Protein AF-A0A533ZS63-F1 (afdb_monomer_lite)

pLDDT: mean 80.69, std 12.98, range [41.69, 97.38]

Foldseek 3Di:
DQDDPVLLVVQLVLLVVLCVLCVPLLVVLLVCCPQVNQLVLLVLLLVLLVPDPRDPNLSVLSNVQSVQCNDVGQVRGDQVSLCVRHVDGSSSSSSSSCSSSVRPLLPPPQPDDWPDDPVNLVVCCVVDPHSLCVLLVTPANFEEEQQCFLVPVVVVCCVPPQVSQVVVVAAHHYEYEHLADQPDPPCVPTHNNPVSVVCLSPVDDPSYHYYYYYNDDSPPVVSVCSRHVDGSYYDYDDD

Structure (mmCIF, N/CA/C/O backbone):
data_AF-A0A533ZS63-F1
#
_entry.id   AF-A0A533ZS63-F1
#
loop_
_atom_site.group_PDB
_atom_site.id
_atom_site.type_symbol
_atom_site.label_atom_id
_atom_site.label_alt_id
_atom_site.label_comp_id
_atom_site.label_asym_id
_atom_site.label_entity_id
_atom_site.label_seq_id
_atom_site.pdbx_PDB_ins_code
_atom_site.Cartn_x
_atom_site.Cartn_y
_atom_site.Cartn_z
_atom_site.occupancy
_atom_site.B_iso_or_equiv
_atom_site.auth_seq_id
_atom_site.auth_comp_id
_atom_site.auth_asym_id
_atom_site.auth_atom_id
_atom_site.pdbx_PDB_model_num
ATOM 1 N N . MET A 1 1 ? 22.030 1.290 -25.169 1.00 52.75 1 MET A N 1
ATOM 2 C CA . MET A 1 1 ? 22.641 2.638 -25.144 1.00 52.75 1 MET A CA 1
ATOM 3 C C . MET A 1 1 ? 22.504 3.185 -23.731 1.00 52.75 1 MET A C 1
ATOM 5 O O . MET A 1 1 ? 21.596 2.727 -23.048 1.00 52.75 1 MET A O 1
ATOM 9 N N . PRO A 1 2 ? 23.394 4.070 -23.249 1.00 65.12 2 PRO A N 1
ATOM 10 C CA . PRO A 1 2 ? 23.183 4.706 -21.951 1.00 65.12 2 PRO A CA 1
ATOM 11 C C . PRO A 1 2 ? 21.873 5.518 -21.987 1.00 65.12 2 PRO A C 1
ATOM 13 O O . PRO A 1 2 ? 21.621 6.165 -23.007 1.00 65.12 2 PRO A O 1
ATOM 16 N N . PRO A 1 3 ? 21.038 5.476 -20.932 1.00 76.56 3 PRO A N 1
ATOM 17 C CA . PRO A 1 3 ? 19.772 6.204 -20.913 1.00 76.56 3 PRO A CA 1
ATOM 18 C C . P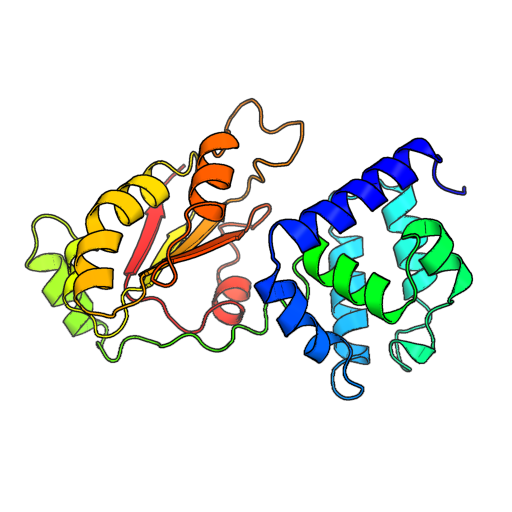RO A 1 3 ? 19.994 7.718 -21.034 1.00 76.56 3 PRO A C 1
ATOM 20 O O . PRO A 1 3 ? 20.987 8.246 -20.524 1.00 76.56 3 PRO A O 1
ATOM 23 N N . ASP A 1 4 ? 19.052 8.427 -21.660 1.00 86.69 4 ASP A N 1
ATOM 24 C CA . ASP A 1 4 ? 19.066 9.894 -21.728 1.00 86.69 4 ASP A CA 1
ATOM 25 C C . ASP A 1 4 ? 19.132 10.499 -20.307 1.00 86.69 4 ASP A C 1
ATOM 27 O O . ASP A 1 4 ? 18.437 10.068 -19.381 1.00 86.69 4 ASP A O 1
ATOM 31 N N . GLN A 1 5 ? 19.954 11.537 -20.124 1.00 86.38 5 GLN A N 1
ATOM 32 C CA . GLN A 1 5 ? 20.081 12.263 -18.859 1.00 86.38 5 GLN A CA 1
ATOM 33 C C . GLN A 1 5 ? 18.740 12.798 -18.337 1.00 86.38 5 GLN A C 1
ATOM 35 O O . GLN A 1 5 ? 18.544 12.850 -17.120 1.00 86.38 5 GLN A O 1
ATOM 40 N N . ARG A 1 6 ? 17.804 13.164 -19.224 1.00 86.50 6 ARG A N 1
ATOM 41 C CA . ARG A 1 6 ? 16.448 13.585 -18.831 1.00 86.50 6 ARG A CA 1
ATOM 42 C C . ARG A 1 6 ? 15.665 12.437 -18.199 1.00 86.50 6 ARG A C 1
ATOM 44 O O . ARG A 1 6 ? 15.095 12.605 -17.123 1.00 86.50 6 ARG A O 1
ATOM 51 N N . VAL A 1 7 ? 15.727 11.256 -18.811 1.00 87.44 7 VAL A N 1
ATOM 52 C CA . VAL A 1 7 ? 15.085 10.032 -18.311 1.00 87.44 7 VAL A CA 1
ATOM 53 C C . VAL A 1 7 ? 15.686 9.621 -16.962 1.00 87.44 7 VAL A C 1
ATOM 55 O O . VAL A 1 7 ? 14.954 9.291 -16.027 1.00 87.44 7 VAL A O 1
ATOM 58 N N . ILE A 1 8 ? 17.010 9.728 -16.803 1.00 91.81 8 ILE A N 1
ATOM 59 C CA . ILE A 1 8 ? 17.692 9.474 -15.522 1.00 91.81 8 ILE A CA 1
ATOM 60 C C . ILE A 1 8 ? 17.248 10.476 -14.447 1.00 91.81 8 ILE A C 1
ATOM 62 O O . ILE A 1 8 ? 17.012 10.092 -13.298 1.00 91.81 8 ILE A O 1
ATOM 66 N N . ALA A 1 9 ? 17.123 11.761 -14.785 1.00 90.19 9 ALA A N 1
ATOM 67 C CA . ALA A 1 9 ? 16.684 12.782 -13.838 1.00 90.19 9 ALA A CA 1
ATOM 68 C C . ALA A 1 9 ? 15.249 12.529 -13.344 1.00 90.19 9 ALA A C 1
ATOM 70 O O . ALA A 1 9 ? 14.999 12.593 -12.134 1.00 90.19 9 ALA A O 1
ATOM 71 N N . ASP A 1 10 ? 14.337 12.175 -14.252 1.00 87.69 10 ASP A N 1
ATOM 72 C CA . ASP A 1 10 ? 12.954 11.817 -13.927 1.00 87.69 10 ASP A CA 1
ATOM 73 C C . ASP A 1 10 ? 12.877 10.545 -13.077 1.00 87.69 10 ASP A C 1
ATOM 75 O O . ASP A 1 10 ? 12.162 10.500 -12.073 1.00 87.69 10 ASP A O 1
ATOM 79 N N . PHE A 1 11 ? 13.668 9.527 -13.412 1.00 91.56 11 PHE A N 1
ATOM 80 C CA . PHE A 1 11 ? 13.768 8.308 -12.619 1.00 91.56 11 PHE A CA 1
ATOM 81 C C . PHE A 1 11 ? 14.246 8.587 -11.187 1.00 91.56 11 PHE A C 1
ATOM 83 O O . PHE A 1 11 ? 13.635 8.137 -10.215 1.00 91.56 11 PHE A O 1
ATOM 90 N N . ARG A 1 12 ? 15.292 9.404 -11.028 1.00 94.50 12 ARG A N 1
ATOM 91 C CA . ARG A 1 12 ? 15.796 9.814 -9.708 1.00 94.50 12 ARG A CA 1
ATOM 92 C C . ARG A 1 12 ? 14.780 10.641 -8.925 1.00 94.50 12 ARG A C 1
ATOM 94 O O . ARG A 1 12 ? 14.728 10.522 -7.702 1.00 94.50 12 ARG A O 1
ATOM 101 N N . ARG A 1 13 ? 13.969 11.465 -9.600 1.00 88.19 13 ARG A N 1
ATOM 102 C CA . ARG A 1 13 ? 12.845 12.169 -8.966 1.00 88.19 13 ARG A CA 1
ATOM 103 C C . ARG A 1 13 ? 11.831 11.169 -8.407 1.00 88.19 13 ARG A C 1
ATOM 105 O O . ARG A 1 13 ? 11.535 11.247 -7.219 1.00 88.19 13 ARG A O 1
ATOM 112 N N . ARG A 1 14 ? 11.414 10.176 -9.201 1.00 84.81 14 ARG A N 1
ATOM 113 C CA . ARG A 1 14 ? 10.485 9.115 -8.763 1.00 84.81 14 ARG A CA 1
ATOM 114 C C . ARG A 1 14 ? 11.012 8.323 -7.563 1.00 84.81 14 ARG A C 1
ATOM 116 O O . ARG A 1 14 ? 10.243 8.012 -6.659 1.00 84.81 14 ARG A O 1
ATOM 123 N N . LEU A 1 15 ? 12.315 8.020 -7.517 1.00 89.50 15 LEU A N 1
ATOM 124 C CA . LEU A 1 15 ? 12.932 7.353 -6.358 1.00 89.50 15 LEU A CA 1
ATOM 125 C C . LEU A 1 15 ? 12.803 8.194 -5.079 1.00 89.50 15 LEU A C 1
ATOM 127 O O . LEU A 1 15 ? 12.422 7.665 -4.036 1.00 89.50 15 LEU A O 1
ATOM 131 N N . ARG A 1 16 ? 13.078 9.504 -5.159 1.00 88.69 16 ARG A N 1
ATOM 132 C CA . ARG A 1 16 ? 12.938 10.419 -4.012 1.00 88.69 16 ARG A CA 1
ATOM 133 C C . ARG A 1 16 ? 11.490 10.521 -3.545 1.00 88.69 16 ARG A C 1
ATOM 135 O O . ARG A 1 16 ? 11.226 10.330 -2.361 1.00 88.69 16 ARG A O 1
ATOM 142 N N . GLU A 1 17 ? 10.561 10.729 -4.474 1.00 78.88 17 GLU A N 1
ATOM 143 C CA . GLU A 1 17 ? 9.125 10.802 -4.182 1.00 78.88 17 GLU A CA 1
ATOM 144 C C . GLU A 1 17 ? 8.614 9.508 -3.532 1.00 78.88 17 GLU A C 1
ATOM 146 O O . GLU A 1 17 ? 7.818 9.558 -2.597 1.00 78.88 17 GLU A O 1
ATOM 151 N N . ALA A 1 18 ? 9.091 8.336 -3.967 1.00 77.00 18 ALA A N 1
ATOM 152 C CA . ALA A 1 18 ? 8.708 7.058 -3.366 1.00 77.00 18 ALA A CA 1
ATOM 153 C C . ALA A 1 18 ? 9.113 6.962 -1.885 1.00 77.00 18 ALA A C 1
ATOM 155 O O . ALA A 1 18 ? 8.345 6.440 -1.076 1.00 77.00 18 ALA A O 1
ATOM 156 N N . VAL A 1 19 ? 10.286 7.487 -1.516 1.00 82.12 19 VAL A N 1
ATOM 157 C CA . VAL A 1 19 ? 10.752 7.531 -0.120 1.00 82.12 19 VAL A CA 1
ATOM 158 C C . VAL A 1 19 ? 9.988 8.573 0.692 1.00 82.12 19 VAL A C 1
ATOM 160 O O . VAL A 1 19 ? 9.566 8.287 1.812 1.00 82.12 19 VAL A O 1
ATOM 163 N N . GLU A 1 20 ? 9.799 9.772 0.143 1.00 76.25 20 GLU A N 1
ATOM 164 C CA . GLU A 1 20 ? 9.095 10.867 0.817 1.00 76.25 20 GLU A CA 1
ATOM 165 C C . GLU A 1 20 ? 7.643 10.504 1.128 1.00 76.25 20 GLU A C 1
ATOM 167 O O . GLU A 1 20 ? 7.181 10.745 2.243 1.00 76.25 20 GLU A O 1
ATOM 172 N N . ASN A 1 21 ? 6.966 9.844 0.187 1.00 68.69 21 ASN A N 1
ATOM 173 C CA . ASN A 1 21 ? 5.581 9.405 0.339 1.00 68.69 21 ASN A CA 1
ATOM 174 C C . ASN A 1 21 ? 5.420 8.170 1.242 1.00 68.69 21 ASN A C 1
ATOM 176 O O . ASN A 1 21 ? 4.297 7.852 1.618 1.00 68.69 21 ASN A O 1
ATOM 180 N N . ASN A 1 22 ? 6.505 7.461 1.586 1.00 66.81 22 ASN A N 1
ATOM 181 C CA . ASN A 1 22 ? 6.451 6.204 2.342 1.00 66.81 22 ASN A CA 1
ATOM 182 C C . ASN A 1 22 ? 7.556 6.124 3.412 1.00 66.81 22 ASN A C 1
ATOM 184 O O . ASN A 1 22 ? 8.336 5.167 3.452 1.00 66.81 22 ASN A O 1
ATOM 188 N N . ARG A 1 23 ? 7.644 7.125 4.300 1.00 71.38 23 ARG A N 1
ATOM 189 C CA . ARG A 1 23 ? 8.708 7.201 5.326 1.00 71.38 23 ARG A CA 1
ATOM 190 C C . ARG A 1 23 ? 8.757 5.990 6.266 1.00 71.38 23 ARG A C 1
ATOM 192 O O . ARG A 1 23 ? 9.848 5.551 6.631 1.00 71.38 23 ARG A O 1
ATOM 199 N N . GLU A 1 24 ? 7.610 5.419 6.622 1.00 65.50 24 GLU A N 1
ATOM 200 C CA . GLU A 1 24 ? 7.544 4.204 7.447 1.00 65.50 24 GLU A CA 1
ATOM 201 C C . GLU A 1 24 ? 8.067 2.976 6.691 1.00 65.50 24 GLU A C 1
ATOM 203 O O . GLU A 1 24 ? 8.940 2.258 7.186 1.00 65.50 24 GLU A O 1
ATOM 208 N N . ALA A 1 25 ? 7.632 2.785 5.441 1.00 65.38 25 ALA A N 1
ATOM 209 C CA . ALA A 1 25 ? 8.127 1.704 4.589 1.00 65.38 25 ALA A CA 1
ATOM 210 C C . ALA A 1 25 ? 9.634 1.851 4.318 1.00 65.38 25 ALA A C 1
ATOM 212 O O . ALA A 1 25 ? 10.373 0.865 4.259 1.00 65.38 25 ALA A O 1
ATOM 213 N N . TRP A 1 26 ? 10.130 3.089 4.230 1.00 81.50 26 TRP A N 1
ATOM 214 C CA . TRP A 1 26 ? 11.556 3.371 4.139 1.00 81.50 26 TRP A CA 1
ATOM 215 C C . TRP A 1 26 ? 12.303 2.898 5.385 1.00 81.50 26 TRP A C 1
ATOM 217 O O . TRP A 1 26 ? 13.349 2.258 5.248 1.00 81.50 26 TRP A O 1
ATOM 227 N N . ALA A 1 27 ? 11.790 3.152 6.590 1.00 75.44 27 ALA A N 1
ATOM 228 C CA . ALA A 1 27 ? 12.395 2.638 7.815 1.00 75.44 27 ALA A CA 1
ATOM 229 C C . ALA A 1 27 ? 12.415 1.099 7.826 1.00 75.44 27 ALA A C 1
ATOM 231 O O . ALA A 1 27 ? 13.479 0.515 8.056 1.00 75.44 27 ALA A O 1
ATOM 232 N N . ALA A 1 28 ? 11.294 0.464 7.473 1.00 71.06 28 ALA A N 1
ATOM 233 C CA . ALA A 1 28 ? 11.146 -0.990 7.424 1.00 71.06 28 ALA A CA 1
ATOM 234 C C . ALA A 1 28 ? 12.011 -1.658 6.338 1.00 71.06 28 ALA A C 1
ATOM 236 O O . ALA A 1 28 ? 12.468 -2.786 6.516 1.00 71.06 28 ALA A O 1
ATOM 237 N N . SER A 1 29 ? 12.320 -0.961 5.239 1.00 80.94 29 SER A N 1
ATOM 238 C CA . SER A 1 29 ? 13.114 -1.510 4.125 1.00 80.94 29 SER A CA 1
ATOM 239 C C . SER A 1 29 ? 14.540 -1.927 4.495 1.00 80.94 29 SER A C 1
ATOM 241 O O . SER A 1 29 ? 15.185 -2.629 3.721 1.00 80.94 29 SER A O 1
ATOM 243 N N . ARG A 1 30 ? 15.050 -1.547 5.677 1.00 84.06 30 ARG A N 1
ATOM 244 C CA . ARG A 1 30 ? 16.358 -2.020 6.170 1.00 84.06 30 ARG A CA 1
ATOM 245 C C . ARG A 1 30 ? 16.432 -3.546 6.240 1.00 84.06 30 ARG A C 1
ATOM 247 O O . ARG A 1 30 ? 17.487 -4.104 5.963 1.00 84.06 30 ARG A O 1
ATOM 254 N N . ARG A 1 31 ? 15.323 -4.224 6.553 1.00 79.81 31 ARG A N 1
ATOM 255 C CA . ARG A 1 31 ? 15.282 -5.695 6.620 1.00 79.81 31 ARG A CA 1
ATOM 256 C C . ARG A 1 31 ? 15.459 -6.360 5.253 1.00 79.81 31 ARG A C 1
ATOM 258 O O . ARG A 1 31 ? 16.002 -7.450 5.182 1.00 79.81 31 ARG A O 1
ATOM 265 N N . LEU A 1 32 ? 15.072 -5.676 4.173 1.00 78.81 32 LEU A N 1
ATOM 266 C CA . LEU A 1 32 ? 15.185 -6.174 2.793 1.00 78.81 32 LEU A CA 1
ATOM 267 C C . LEU A 1 32 ? 16.639 -6.231 2.313 1.00 78.81 32 LEU A C 1
ATOM 269 O O . LEU A 1 32 ? 16.962 -6.848 1.306 1.00 78.81 32 LEU A O 1
ATOM 273 N N . VAL A 1 33 ? 17.533 -5.553 3.027 1.00 85.06 33 VAL A N 1
ATOM 274 C CA . VAL A 1 33 ? 18.958 -5.514 2.707 1.00 85.06 33 VAL A CA 1
ATOM 275 C C . VAL A 1 33 ? 19.822 -6.184 3.766 1.00 85.06 33 VAL A C 1
ATOM 277 O O . VAL A 1 33 ? 21.045 -6.102 3.701 1.00 85.06 33 VAL A O 1
ATOM 280 N N . ALA A 1 34 ? 19.197 -6.857 4.735 1.00 81.75 34 ALA A N 1
ATOM 281 C CA . ALA A 1 34 ? 19.908 -7.695 5.685 1.00 81.75 34 ALA A CA 1
ATOM 282 C C . ALA A 1 34 ? 20.523 -8.908 4.960 1.00 81.75 34 ALA A C 1
ATOM 284 O O . ALA A 1 34 ? 19.904 -9.415 4.021 1.00 81.75 34 ALA A O 1
ATOM 285 N N . PRO A 1 35 ? 21.690 -9.422 5.397 1.00 78.56 35 PRO A N 1
ATOM 286 C CA . PRO A 1 35 ? 22.355 -10.553 4.745 1.00 78.56 35 PRO A CA 1
ATOM 287 C C . PRO A 1 35 ? 21.446 -11.771 4.531 1.00 78.56 35 PRO A C 1
ATOM 289 O O . PRO A 1 35 ? 21.505 -12.401 3.482 1.00 78.56 35 PRO A O 1
ATOM 292 N N . SER A 1 36 ? 20.551 -12.048 5.485 1.00 72.25 36 SER A N 1
ATOM 293 C CA . SER A 1 36 ? 19.599 -13.164 5.433 1.00 72.25 36 SER A CA 1
ATOM 294 C C . SER A 1 36 ? 18.502 -13.029 4.372 1.00 72.25 36 SER A C 1
ATOM 296 O O . SER A 1 36 ? 17.914 -14.034 3.996 1.00 72.25 36 SER A O 1
ATOM 298 N N . ALA A 1 37 ? 18.212 -11.815 3.894 1.00 71.38 37 ALA A N 1
ATOM 299 C CA . ALA A 1 37 ? 17.118 -11.531 2.958 1.00 71.38 37 ALA A CA 1
ATOM 300 C C . ALA A 1 37 ? 17.591 -10.894 1.638 1.00 71.38 37 ALA A C 1
ATOM 302 O O . ALA A 1 37 ? 16.786 -10.655 0.736 1.00 71.38 37 ALA A O 1
ATOM 303 N N . ALA A 1 38 ? 18.885 -10.581 1.517 1.00 79.69 38 ALA A N 1
ATOM 304 C CA . ALA A 1 38 ? 19.423 -9.775 0.425 1.00 79.69 38 ALA A CA 1
ATOM 305 C C . ALA A 1 38 ? 19.328 -10.468 -0.942 1.00 79.69 38 ALA A C 1
ATOM 307 O O . ALA A 1 38 ? 18.912 -9.825 -1.903 1.00 79.69 38 ALA A O 1
ATOM 308 N N . ALA A 1 39 ? 19.685 -11.754 -1.033 1.00 77.12 39 ALA A N 1
ATOM 309 C CA . ALA A 1 39 ? 19.635 -12.509 -2.289 1.00 77.12 39 ALA A CA 1
ATOM 310 C C . ALA A 1 39 ? 18.196 -12.634 -2.814 1.00 77.12 39 ALA A C 1
ATOM 312 O O . ALA A 1 39 ? 17.902 -12.269 -3.951 1.00 77.12 39 ALA A O 1
ATOM 313 N N . GLU A 1 40 ? 17.270 -13.033 -1.940 1.00 76.44 40 GLU A N 1
ATOM 314 C CA . GLU A 1 40 ? 15.848 -13.127 -2.269 1.00 76.44 40 GLU A CA 1
ATOM 315 C C . GLU A 1 40 ? 15.255 -11.764 -2.661 1.00 76.44 40 GLU A C 1
ATOM 317 O O . GLU A 1 40 ? 14.502 -11.653 -3.630 1.00 76.44 40 GLU A O 1
ATOM 322 N N . THR A 1 41 ? 15.620 -10.698 -1.944 1.00 81.81 41 THR A N 1
ATOM 323 C CA . THR A 1 41 ? 15.170 -9.340 -2.274 1.00 81.81 41 THR A CA 1
ATOM 324 C C . THR A 1 41 ? 15.644 -8.918 -3.659 1.00 81.81 41 THR A C 1
ATOM 326 O O . THR A 1 41 ? 14.856 -8.353 -4.412 1.00 81.81 41 THR A O 1
ATOM 329 N N . VAL A 1 42 ? 16.901 -9.195 -4.018 1.00 85.81 42 VAL A N 1
ATOM 330 C CA . VAL A 1 42 ? 17.440 -8.870 -5.346 1.00 85.81 42 VAL A CA 1
ATOM 331 C C . VAL A 1 42 ? 16.706 -9.644 -6.439 1.00 85.81 42 VAL A C 1
ATOM 333 O O . VAL A 1 42 ? 16.325 -9.042 -7.439 1.00 85.81 42 VAL A O 1
ATOM 336 N N . GLN A 1 43 ? 16.426 -10.931 -6.232 1.00 80.94 43 GLN A N 1
ATOM 337 C CA . GLN A 1 43 ? 15.670 -11.736 -7.193 1.00 80.94 43 GLN A CA 1
ATOM 338 C C . GLN A 1 43 ? 14.253 -11.184 -7.410 1.00 80.94 43 GLN A C 1
ATOM 340 O O . GLN A 1 43 ? 13.812 -10.983 -8.544 1.00 80.94 43 GLN A O 1
ATOM 345 N N . ARG A 1 44 ? 13.541 -10.871 -6.320 1.00 79.06 44 ARG A N 1
ATOM 346 C CA . ARG A 1 44 ? 12.215 -10.238 -6.394 1.00 79.06 44 ARG A CA 1
ATOM 347 C C . ARG A 1 44 ? 12.288 -8.862 -7.058 1.00 79.06 44 ARG A C 1
ATOM 349 O O . ARG A 1 44 ? 11.378 -8.485 -7.792 1.00 79.06 44 ARG A O 1
ATOM 356 N N . LEU A 1 45 ? 13.374 -8.126 -6.830 1.00 87.19 45 LEU A N 1
ATOM 357 C CA . LEU A 1 45 ? 13.604 -6.828 -7.446 1.00 87.19 45 LEU A CA 1
ATOM 358 C C . LEU A 1 45 ? 13.825 -6.931 -8.953 1.00 87.19 45 LEU A C 1
ATOM 360 O O . LEU A 1 45 ? 13.240 -6.148 -9.691 1.00 87.19 45 LEU A O 1
ATOM 364 N N . GLN A 1 46 ? 14.601 -7.906 -9.424 1.00 86.19 46 GLN A N 1
ATOM 365 C CA . GLN A 1 46 ? 14.779 -8.162 -10.855 1.00 86.19 46 GLN A CA 1
ATOM 366 C C . GLN A 1 46 ? 13.444 -8.487 -11.534 1.00 86.19 46 GLN A C 1
ATOM 368 O O . GLN A 1 46 ? 13.134 -7.907 -12.574 1.00 86.19 46 GLN A O 1
ATOM 373 N N . ALA A 1 47 ? 12.627 -9.351 -10.924 1.00 78.44 47 ALA A N 1
ATOM 374 C CA . ALA A 1 47 ? 11.298 -9.676 -11.440 1.00 78.44 47 ALA A CA 1
ATOM 375 C C . ALA A 1 47 ? 10.394 -8.432 -11.510 1.00 78.44 47 ALA A C 1
ATOM 377 O O . ALA A 1 47 ? 9.753 -8.183 -12.532 1.00 78.44 47 ALA A O 1
ATOM 378 N N . ALA A 1 48 ? 10.399 -7.604 -10.460 1.00 79.56 48 ALA A N 1
ATOM 379 C CA . ALA A 1 48 ? 9.626 -6.367 -10.433 1.00 79.56 48 ALA A CA 1
ATOM 380 C C . ALA A 1 48 ? 10.116 -5.342 -11.466 1.00 79.56 48 ALA A C 1
ATOM 382 O O . ALA A 1 48 ? 9.301 -4.685 -12.104 1.00 79.56 48 ALA A O 1
ATOM 383 N N . VAL A 1 49 ? 11.431 -5.227 -11.683 1.00 87.69 49 VAL A N 1
ATOM 384 C CA . VAL A 1 49 ? 11.996 -4.388 -12.749 1.00 87.69 49 VAL A CA 1
ATOM 385 C C . VAL A 1 49 ? 11.532 -4.893 -14.116 1.00 87.69 49 VAL A C 1
ATOM 387 O O . VAL A 1 49 ? 11.052 -4.091 -14.919 1.00 87.69 49 VAL A O 1
ATOM 390 N N . ALA A 1 50 ? 11.617 -6.201 -14.374 1.00 82.19 50 ALA A N 1
ATOM 391 C CA . ALA A 1 50 ? 11.220 -6.801 -15.647 1.00 82.19 50 ALA A CA 1
ATOM 392 C C . ALA A 1 50 ? 9.737 -6.556 -15.984 1.00 82.19 50 ALA A C 1
ATOM 394 O O . ALA A 1 50 ? 9.423 -6.256 -17.133 1.00 82.19 50 ALA A O 1
ATOM 395 N N . GLY A 1 51 ? 8.851 -6.618 -14.984 1.00 74.00 51 GLY A N 1
ATOM 396 C CA . GLY A 1 51 ? 7.414 -6.357 -15.137 1.00 74.00 51 GLY A CA 1
ATOM 397 C C . GLY A 1 51 ? 6.991 -4.887 -15.015 1.00 74.00 51 GLY A C 1
ATOM 398 O O . GLY A 1 51 ? 5.800 -4.596 -15.071 1.00 74.00 51 GLY A O 1
ATOM 399 N N . SER A 1 52 ? 7.924 -3.953 -14.807 1.00 79.69 52 SER A N 1
ATOM 400 C CA . SER A 1 52 ? 7.582 -2.555 -14.514 1.00 79.69 52 SER A CA 1
ATOM 401 C C . SER A 1 52 ? 7.265 -1.707 -15.752 1.00 79.69 52 SER A C 1
ATOM 403 O O . SER A 1 52 ? 7.838 -1.889 -16.832 1.00 79.69 52 SER A O 1
ATOM 405 N N . SER A 1 53 ? 6.448 -0.670 -15.534 1.00 80.56 53 SER A N 1
ATOM 406 C CA . SER A 1 53 ? 6.207 0.456 -16.451 1.00 80.56 53 SER A CA 1
ATOM 407 C C . SER A 1 53 ? 7.348 1.492 -16.456 1.00 80.56 53 SER A C 1
ATOM 409 O O . SER A 1 53 ? 7.152 2.652 -16.823 1.00 80.56 53 SER A O 1
ATOM 411 N N . LEU A 1 54 ? 8.552 1.117 -16.002 1.00 85.19 54 LEU A N 1
ATOM 412 C CA . LEU A 1 54 ? 9.731 1.969 -16.142 1.00 85.19 54 LEU A CA 1
ATOM 413 C C . LEU A 1 54 ? 10.067 2.177 -17.621 1.00 85.19 54 LEU A C 1
ATOM 415 O O . LEU A 1 54 ? 9.743 1.349 -18.476 1.00 85.19 54 LEU A O 1
ATOM 419 N N . ASP A 1 55 ? 10.760 3.282 -17.888 1.00 89.00 55 ASP A N 1
ATOM 420 C CA . ASP A 1 55 ? 11.322 3.550 -19.203 1.00 89.00 55 ASP A CA 1
ATOM 421 C C . ASP A 1 55 ? 12.168 2.345 -19.678 1.00 89.00 55 ASP A C 1
ATOM 423 O O . ASP A 1 55 ? 12.926 1.793 -18.867 1.00 89.00 55 ASP A O 1
ATOM 427 N N . PRO A 1 56 ? 12.034 1.897 -20.943 1.00 85.94 56 PRO A N 1
ATOM 428 C CA . PRO A 1 56 ? 12.721 0.708 -21.440 1.00 85.94 56 PRO A CA 1
ATOM 429 C C . PRO A 1 56 ? 14.240 0.737 -21.242 1.00 85.94 56 PRO A C 1
ATOM 431 O O . PRO A 1 56 ? 14.807 -0.298 -20.880 1.00 85.94 56 PRO A O 1
ATOM 434 N N . ASP A 1 57 ? 14.878 1.900 -21.400 1.00 88.38 57 ASP A N 1
ATOM 435 C CA . ASP A 1 57 ? 16.330 2.040 -21.260 1.00 88.38 57 ASP A CA 1
ATOM 436 C C . ASP A 1 57 ? 16.747 1.905 -19.792 1.00 88.38 57 ASP A C 1
ATOM 438 O O . ASP A 1 57 ? 17.715 1.213 -19.469 1.00 88.38 57 ASP A O 1
ATOM 442 N N . ILE A 1 58 ? 15.970 2.493 -18.876 1.00 91.81 58 ILE A N 1
ATOM 443 C CA . ILE A 1 58 ? 16.179 2.340 -17.429 1.00 91.81 58 ILE A CA 1
ATOM 444 C C . ILE A 1 58 ? 15.953 0.891 -17.004 1.00 91.81 58 ILE A C 1
ATOM 446 O O . ILE A 1 58 ? 16.750 0.344 -16.242 1.00 91.81 58 ILE A O 1
ATOM 450 N N . ARG A 1 59 ? 14.890 0.249 -17.500 1.00 91.00 59 ARG A N 1
ATOM 451 C CA . ARG A 1 59 ? 14.583 -1.152 -17.197 1.00 91.00 59 ARG A CA 1
ATOM 452 C C . ARG A 1 59 ? 15.716 -2.067 -17.652 1.00 91.00 59 ARG A C 1
ATOM 454 O O . ARG A 1 59 ? 16.180 -2.890 -16.866 1.00 91.00 59 ARG A O 1
ATOM 461 N N . GLN A 1 60 ? 16.190 -1.905 -18.886 1.00 90.25 60 GLN A N 1
ATOM 462 C CA . GLN A 1 60 ? 17.291 -2.703 -19.420 1.00 90.25 60 GLN A CA 1
ATOM 463 C C . GLN A 1 60 ? 18.584 -2.477 -18.628 1.00 90.25 60 GLN A C 1
ATOM 465 O O . GLN A 1 60 ? 19.235 -3.447 -18.240 1.00 90.25 60 GLN A O 1
ATOM 470 N N . ALA A 1 61 ? 18.928 -1.220 -18.336 1.00 91.25 61 ALA A N 1
ATOM 471 C CA . ALA A 1 61 ? 20.126 -0.890 -17.572 1.00 91.25 61 ALA A CA 1
ATOM 472 C C . ALA A 1 61 ? 20.070 -1.449 -16.138 1.00 91.25 61 ALA A C 1
ATOM 474 O O . ALA A 1 61 ? 21.049 -2.014 -15.653 1.00 91.25 61 ALA A O 1
ATOM 475 N N . LEU A 1 62 ? 18.914 -1.373 -15.470 1.00 92.06 62 LEU A N 1
ATOM 476 C CA . LEU A 1 62 ? 18.723 -1.967 -14.145 1.00 92.06 62 LEU A CA 1
ATOM 477 C C . LEU A 1 62 ? 18.859 -3.491 -14.175 1.00 92.06 62 LEU A C 1
ATOM 479 O O . LEU A 1 62 ? 19.523 -4.042 -13.303 1.00 92.06 62 LEU A O 1
ATOM 483 N N . LEU A 1 63 ? 18.276 -4.181 -15.161 1.00 90.69 63 LEU A N 1
ATOM 484 C CA . LEU A 1 63 ? 18.414 -5.638 -15.282 1.00 90.69 63 LEU A CA 1
ATOM 485 C C . LEU A 1 63 ? 19.866 -6.056 -15.538 1.00 90.69 63 LEU A C 1
ATOM 487 O O . LEU A 1 63 ? 20.319 -7.042 -14.964 1.00 90.69 63 LEU A O 1
ATOM 491 N N . GLN A 1 64 ? 20.614 -5.287 -16.333 1.00 89.75 64 GLN A N 1
ATOM 492 C CA . GLN A 1 64 ? 22.044 -5.527 -16.550 1.00 89.75 64 GLN A CA 1
ATOM 493 C C . GLN A 1 64 ? 22.857 -5.361 -15.263 1.00 89.75 64 GLN A C 1
ATOM 495 O O . GLN A 1 64 ? 23.708 -6.193 -14.962 1.00 89.75 64 GLN A O 1
ATOM 500 N N . VAL A 1 65 ? 22.576 -4.315 -14.482 1.00 88.94 65 VAL A N 1
ATOM 501 C CA . VAL A 1 65 ? 23.282 -4.039 -13.222 1.00 88.94 65 VAL A CA 1
ATOM 502 C C . VAL A 1 65 ? 22.892 -5.028 -12.119 1.00 88.94 65 VAL A C 1
ATOM 504 O O . VAL A 1 65 ? 23.733 -5.421 -11.318 1.00 88.94 65 VAL A O 1
ATOM 507 N N . LEU A 1 66 ? 21.628 -5.445 -12.056 1.00 86.25 66 LEU A N 1
ATOM 508 C CA . LEU A 1 66 ? 21.143 -6.374 -11.034 1.00 86.25 66 LEU A CA 1
ATOM 509 C C . LEU A 1 66 ? 21.432 -7.839 -11.380 1.00 86.25 66 LEU A C 1
ATOM 511 O O . LEU A 1 66 ? 21.472 -8.660 -10.470 1.00 86.25 66 LEU A O 1
ATOM 515 N N . GLY A 1 67 ? 21.615 -8.186 -12.656 1.00 79.69 67 GLY A N 1
ATOM 516 C CA . GLY A 1 67 ? 21.812 -9.560 -13.139 1.00 79.69 67 GLY A CA 1
ATOM 517 C C . GLY A 1 67 ? 22.899 -10.368 -12.409 1.00 79.69 67 GLY A C 1
ATOM 518 O O . GLY A 1 67 ? 22.612 -11.490 -11.990 1.00 79.69 67 GLY A O 1
ATOM 519 N N . PRO A 1 68 ? 24.109 -9.818 -12.178 1.00 74.00 68 PRO A N 1
ATOM 520 C CA . PRO A 1 68 ? 25.198 -10.527 -11.496 1.00 74.00 68 PRO A CA 1
ATOM 521 C C . PRO A 1 68 ? 24.901 -10.922 -10.042 1.00 74.00 68 PRO A C 1
ATOM 523 O O . PRO A 1 68 ? 25.533 -11.824 -9.503 1.00 74.00 68 PRO A O 1
ATOM 526 N N . ALA A 1 69 ? 23.928 -10.280 -9.394 1.00 64.75 69 ALA A N 1
ATOM 527 C CA . ALA A 1 69 ? 23.646 -10.440 -7.969 1.00 64.75 69 ALA A CA 1
ATOM 528 C C . ALA A 1 69 ? 22.708 -11.619 -7.627 1.00 64.75 69 ALA A C 1
ATOM 530 O O . ALA A 1 69 ? 22.174 -11.688 -6.518 1.00 64.75 69 ALA A O 1
ATOM 531 N N . HIS A 1 70 ? 22.522 -12.556 -8.564 1.00 57.50 70 HIS A N 1
ATOM 532 C CA . HIS A 1 70 ? 21.611 -13.700 -8.439 1.00 57.50 70 HIS A CA 1
ATOM 533 C C . HIS A 1 70 ? 21.959 -14.673 -7.296 1.00 57.50 70 HIS A C 1
ATOM 535 O O . HIS A 1 70 ? 21.049 -15.283 -6.739 1.00 57.50 70 HIS A O 1
ATOM 541 N N . HIS A 1 71 ? 23.243 -14.812 -6.936 1.00 56.72 71 HIS A N 1
ATOM 542 C CA . HIS A 1 71 ? 23.705 -15.765 -5.914 1.00 56.72 71 HIS A CA 1
ATOM 543 C C . HIS A 1 71 ? 24.335 -15.093 -4.686 1.00 56.72 71 HIS A C 1
ATOM 545 O O . HIS A 1 71 ? 24.016 -15.470 -3.561 1.00 56.72 71 HIS A O 1
ATOM 551 N N . ASP A 1 72 ? 25.138 -14.044 -4.878 1.00 60.84 72 ASP A N 1
ATOM 552 C CA . ASP A 1 72 ? 25.901 -13.400 -3.791 1.00 60.84 72 ASP A CA 1
ATOM 553 C C . ASP A 1 72 ? 25.183 -12.182 -3.171 1.00 60.84 72 ASP A C 1
ATOM 555 O O . ASP A 1 72 ? 25.740 -11.426 -2.367 1.00 60.84 72 ASP A O 1
ATOM 559 N N . GLY A 1 73 ? 23.921 -11.963 -3.552 1.00 65.38 73 GLY A N 1
ATOM 560 C CA . GLY A 1 73 ? 23.106 -10.856 -3.067 1.00 65.38 73 GLY A CA 1
ATOM 561 C C . GLY A 1 73 ? 23.718 -9.489 -3.386 1.00 65.38 73 GLY A C 1
ATOM 562 O O . GLY A 1 73 ? 24.366 -9.280 -4.408 1.00 65.38 73 GLY A O 1
ATOM 563 N N . GLN A 1 74 ? 23.501 -8.509 -2.510 1.00 68.31 74 GLN A N 1
ATOM 564 C CA . GLN A 1 74 ? 23.826 -7.107 -2.807 1.00 68.31 74 GLN A CA 1
ATOM 565 C C . GLN A 1 74 ? 25.314 -6.811 -2.997 1.00 68.31 74 GLN A C 1
ATOM 567 O O . GLN A 1 74 ? 25.646 -5.783 -3.584 1.00 68.31 74 GLN A O 1
ATOM 572 N N . GLN A 1 75 ? 26.200 -7.675 -2.499 1.00 71.62 75 GLN A N 1
ATOM 573 C CA . GLN A 1 75 ? 27.644 -7.469 -2.603 1.00 71.62 75 GLN A CA 1
ATOM 574 C C . GLN A 1 75 ? 28.163 -7.679 -4.030 1.00 71.62 75 GLN A C 1
ATOM 576 O O . GLN A 1 75 ? 29.170 -7.081 -4.394 1.00 71.62 75 GLN A O 1
ATOM 581 N N . ALA A 1 76 ? 27.444 -8.448 -4.851 1.00 75.50 76 ALA A N 1
ATOM 582 C CA . ALA A 1 76 ? 27.772 -8.665 -6.258 1.00 75.50 76 ALA A CA 1
ATOM 583 C C . ALA A 1 76 ? 27.200 -7.597 -7.205 1.00 75.50 76 ALA A C 1
ATOM 585 O O . ALA A 1 76 ? 27.440 -7.654 -8.410 1.00 75.50 76 ALA A O 1
ATOM 586 N N . ILE A 1 77 ? 26.452 -6.610 -6.694 1.00 79.06 77 ILE A N 1
ATOM 587 C CA . ILE A 1 77 ? 25.917 -5.531 -7.530 1.00 79.06 77 ILE A CA 1
ATOM 588 C C . ILE A 1 77 ? 27.046 -4.546 -7.884 1.00 79.06 77 ILE A C 1
ATOM 590 O O . ILE A 1 77 ? 27.642 -3.960 -6.971 1.00 79.06 77 ILE A O 1
ATOM 594 N N . PRO A 1 78 ? 27.303 -4.273 -9.179 1.00 79.19 78 PRO A N 1
ATOM 595 C CA . PRO A 1 78 ? 28.271 -3.266 -9.599 1.00 79.19 78 PRO A CA 1
ATOM 596 C C . PRO A 1 78 ? 27.914 -1.887 -9.034 1.00 79.19 78 PRO A C 1
ATOM 598 O O . PRO A 1 78 ? 26.856 -1.323 -9.334 1.00 79.19 78 PRO A O 1
ATOM 601 N N . GLN A 1 79 ? 28.802 -1.329 -8.206 1.00 80.25 79 GLN A N 1
ATOM 602 C CA . GLN A 1 79 ? 28.518 -0.077 -7.500 1.00 80.25 79 GLN A CA 1
ATOM 603 C C . GLN A 1 79 ? 28.375 1.111 -8.452 1.00 80.25 79 GLN A C 1
ATOM 605 O O . GLN A 1 79 ? 27.498 1.953 -8.256 1.00 80.25 79 GLN A O 1
ATOM 610 N N . GLU A 1 80 ? 29.230 1.175 -9.472 1.00 84.00 80 GLU A N 1
ATOM 611 C CA . GLU A 1 80 ? 29.278 2.290 -10.417 1.00 84.00 80 GLU A CA 1
ATOM 612 C C . GLU A 1 80 ? 28.011 2.347 -11.269 1.00 84.00 80 GLU A C 1
ATOM 614 O O . GLU A 1 80 ? 27.310 3.356 -11.229 1.00 84.00 80 GLU A O 1
ATOM 619 N N . GLY A 1 81 ? 27.627 1.241 -11.914 1.00 83.62 81 GLY A N 1
ATOM 620 C CA . GLY A 1 81 ? 26.423 1.200 -12.752 1.00 83.62 81 GLY A CA 1
ATOM 621 C C . GLY A 1 81 ? 25.138 1.525 -11.981 1.00 83.62 81 GLY A C 1
ATOM 622 O O . GLY A 1 81 ? 24.284 2.274 -12.459 1.00 83.62 81 GLY A O 1
ATOM 623 N N . LEU A 1 82 ? 25.004 1.047 -10.738 1.00 87.00 82 LEU A N 1
ATOM 624 C CA . LEU A 1 82 ? 23.822 1.368 -9.935 1.00 87.00 82 LEU A CA 1
ATOM 625 C C . LEU A 1 82 ? 23.808 2.836 -9.481 1.00 87.00 82 LEU A C 1
ATOM 627 O O . LEU A 1 82 ? 22.742 3.462 -9.413 1.00 87.00 82 LEU A O 1
ATOM 631 N N . ARG A 1 83 ? 24.983 3.408 -9.195 1.00 89.44 83 ARG A N 1
ATOM 632 C CA . ARG A 1 83 ? 25.138 4.823 -8.840 1.00 89.44 83 ARG A CA 1
ATOM 633 C C . ARG A 1 83 ? 24.884 5.739 -10.034 1.00 89.44 83 ARG A C 1
ATOM 635 O O . ARG A 1 83 ? 24.281 6.793 -9.851 1.00 89.44 83 ARG A O 1
ATOM 642 N N . GLU A 1 84 ? 25.279 5.353 -11.239 1.00 89.50 84 GLU A N 1
ATOM 643 C CA . GLU A 1 84 ? 24.999 6.117 -12.458 1.00 89.50 84 GLU A CA 1
ATOM 644 C C . GLU A 1 84 ? 23.497 6.237 -12.716 1.00 89.50 84 GLU A C 1
ATOM 646 O O . GLU A 1 84 ? 23.006 7.323 -13.019 1.00 89.50 84 GLU A O 1
ATOM 651 N N . LEU A 1 85 ? 22.732 5.174 -12.478 1.00 90.88 85 LEU A N 1
ATOM 652 C CA . LEU A 1 85 ? 21.279 5.207 -12.646 1.00 90.88 85 LEU A CA 1
ATOM 653 C C . LEU A 1 85 ? 20.587 5.956 -11.498 1.00 90.88 85 LEU A C 1
ATOM 655 O O . LEU A 1 85 ? 19.779 6.859 -11.715 1.00 90.88 85 LEU A O 1
ATOM 659 N N . THR A 1 86 ? 20.927 5.631 -10.251 1.00 92.81 86 THR A N 1
ATOM 660 C CA . THR A 1 86 ? 20.145 6.076 -9.081 1.00 92.81 86 THR A CA 1
ATOM 661 C C . THR A 1 86 ? 20.713 7.305 -8.369 1.00 92.81 86 THR A C 1
ATOM 663 O O . THR A 1 86 ? 19.993 7.981 -7.639 1.00 92.81 86 THR A O 1
ATOM 666 N N . GLY A 1 87 ? 21.998 7.611 -8.553 1.00 91.75 87 GLY A N 1
ATOM 667 C CA . GLY A 1 87 ? 22.737 8.598 -7.759 1.00 91.75 87 GLY A CA 1
ATOM 668 C C . GLY A 1 87 ? 23.040 8.145 -6.323 1.00 91.75 87 GLY A C 1
ATOM 669 O O . GLY A 1 87 ? 23.483 8.954 -5.509 1.00 91.75 87 GLY A O 1
ATOM 670 N N . LEU A 1 88 ? 22.787 6.876 -5.990 1.00 91.06 88 LEU A N 1
ATOM 671 C CA . LEU A 1 88 ? 22.855 6.335 -4.634 1.00 91.06 88 LEU A CA 1
ATOM 672 C C . LEU A 1 88 ? 23.896 5.214 -4.531 1.00 91.06 88 LEU A C 1
ATOM 674 O O . LEU A 1 88 ? 24.296 4.613 -5.523 1.00 91.06 88 LEU A O 1
ATOM 678 N N . ASN A 1 89 ? 24.320 4.912 -3.301 1.00 88.62 89 ASN A N 1
ATOM 679 C CA . ASN A 1 89 ? 25.094 3.700 -3.033 1.00 88.62 89 ASN A CA 1
ATOM 680 C C . ASN A 1 89 ? 24.205 2.445 -3.169 1.00 88.62 89 ASN A C 1
ATOM 682 O O . ASN A 1 89 ? 22.982 2.573 -3.052 1.00 88.62 89 ASN A O 1
ATOM 686 N N . PRO A 1 90 ? 24.777 1.241 -3.362 1.00 87.25 90 PRO A N 1
ATOM 687 C CA . PRO A 1 90 ? 23.992 0.040 -3.651 1.00 87.25 90 PRO A CA 1
ATOM 688 C C . PRO A 1 90 ? 22.891 -0.251 -2.633 1.00 87.25 90 PRO A C 1
ATOM 690 O O . PRO A 1 90 ? 21.745 -0.476 -3.006 1.00 87.25 90 PRO A O 1
ATOM 693 N N . THR A 1 91 ? 23.192 -0.150 -1.339 1.00 88.62 91 THR A N 1
ATOM 694 C CA . THR A 1 91 ? 22.212 -0.409 -0.277 1.00 88.62 91 THR A CA 1
ATOM 695 C C . THR A 1 91 ? 21.033 0.564 -0.328 1.00 88.62 91 THR A C 1
ATOM 697 O O . THR A 1 91 ? 19.877 0.154 -0.224 1.00 88.62 91 THR A O 1
ATOM 700 N N . LYS A 1 92 ? 21.290 1.870 -0.485 1.00 91.19 92 LYS A N 1
ATOM 701 C CA . LYS A 1 92 ? 20.218 2.868 -0.598 1.00 91.19 92 LYS A CA 1
ATOM 702 C C . LYS A 1 92 ? 19.467 2.713 -1.912 1.00 91.19 92 LYS A C 1
ATOM 704 O O . LYS A 1 92 ? 18.245 2.817 -1.893 1.00 91.19 92 LYS A O 1
ATOM 709 N N . ALA A 1 93 ? 20.172 2.451 -3.007 1.00 92.12 93 ALA A N 1
ATOM 710 C CA . ALA A 1 93 ? 19.592 2.228 -4.319 1.00 92.12 93 ALA A CA 1
ATOM 711 C C . ALA A 1 93 ? 18.624 1.042 -4.295 1.00 92.12 93 ALA A C 1
ATOM 713 O O . ALA A 1 93 ? 17.453 1.234 -4.596 1.00 92.12 93 ALA A O 1
ATOM 714 N N . VAL A 1 94 ? 19.052 -0.132 -3.821 1.00 90.12 94 VAL A N 1
ATOM 715 C CA . VAL A 1 94 ? 18.188 -1.317 -3.689 1.00 90.12 94 VAL A CA 1
ATOM 716 C C . VAL A 1 94 ? 16.960 -1.006 -2.837 1.00 90.12 94 VAL A C 1
ATOM 718 O O . VAL A 1 94 ? 15.848 -1.288 -3.259 1.00 90.12 94 VAL A O 1
ATOM 721 N N . ARG A 1 95 ? 17.114 -0.338 -1.687 1.00 90.75 95 ARG A N 1
ATOM 722 C CA . ARG A 1 95 ? 15.961 0.050 -0.853 1.00 90.75 95 ARG A CA 1
ATOM 723 C C . ARG A 1 95 ? 15.005 1.007 -1.564 1.00 90.75 95 ARG A C 1
ATOM 725 O O . ARG A 1 95 ? 13.799 0.826 -1.467 1.00 90.75 95 ARG A O 1
ATOM 732 N N . ASN A 1 96 ? 15.526 2.016 -2.265 1.00 92.50 96 ASN A N 1
ATOM 733 C CA . ASN A 1 96 ? 14.707 2.977 -3.012 1.00 92.50 96 ASN A CA 1
ATOM 734 C C . ASN A 1 96 ? 13.957 2.281 -4.150 1.00 92.50 96 ASN A C 1
ATOM 736 O O . ASN A 1 96 ? 12.773 2.530 -4.337 1.00 92.50 96 ASN A O 1
ATOM 740 N N . LEU A 1 97 ? 14.632 1.386 -4.873 1.00 91.38 97 LEU A N 1
ATOM 741 C CA . LEU A 1 97 ? 14.034 0.588 -5.939 1.00 91.38 97 LEU A CA 1
ATOM 742 C C . LEU A 1 97 ? 12.959 -0.346 -5.385 1.00 91.38 97 LEU A C 1
ATOM 744 O O . LEU A 1 97 ? 11.882 -0.430 -5.961 1.00 91.38 97 LEU A O 1
ATOM 748 N N . CYS A 1 98 ? 13.210 -0.978 -4.237 1.00 86.56 98 CYS A N 1
ATOM 749 C CA . CYS A 1 98 ? 12.215 -1.793 -3.555 1.00 86.56 98 CYS A CA 1
ATOM 750 C C . CYS A 1 98 ? 10.973 -0.984 -3.173 1.00 86.56 98 CYS A C 1
ATOM 752 O O . CYS A 1 98 ? 9.860 -1.446 -3.394 1.00 86.56 98 CYS A O 1
ATOM 754 N N . LEU A 1 99 ? 11.142 0.238 -2.660 1.00 83.69 99 LEU A N 1
ATOM 755 C CA . LEU A 1 99 ? 10.014 1.127 -2.376 1.00 83.69 99 LEU A CA 1
ATOM 756 C C . LEU A 1 99 ? 9.273 1.552 -3.648 1.00 83.69 99 LEU A C 1
ATOM 758 O O . LEU A 1 99 ? 8.049 1.499 -3.683 1.00 83.69 99 LEU A O 1
ATOM 762 N N . LEU A 1 100 ? 10.006 1.961 -4.685 1.00 85.25 100 LEU A N 1
ATOM 763 C CA . LEU A 1 100 ? 9.430 2.422 -5.948 1.00 85.25 100 LEU A CA 1
ATOM 764 C C . LEU A 1 100 ? 8.646 1.312 -6.664 1.00 85.25 100 LEU A C 1
ATOM 766 O O . LEU A 1 100 ? 7.622 1.594 -7.280 1.00 85.25 100 LEU A O 1
ATOM 770 N N . LEU A 1 101 ? 9.133 0.072 -6.594 1.00 82.00 101 LEU A N 1
ATOM 771 C CA . LEU A 1 101 ? 8.584 -1.090 -7.299 1.00 82.00 101 LEU A CA 1
ATOM 772 C C . LEU A 1 101 ? 7.737 -2.004 -6.400 1.00 82.00 101 LEU A C 1
ATOM 774 O O . LEU A 1 101 ? 7.333 -3.081 -6.829 1.00 82.00 101 LEU A O 1
ATOM 778 N N . GLY A 1 102 ? 7.487 -1.612 -5.146 1.00 72.56 102 GLY A N 1
ATOM 779 C CA . GLY A 1 102 ? 6.671 -2.387 -4.204 1.00 72.56 102 GLY A CA 1
ATOM 780 C C . GLY A 1 102 ? 7.287 -3.723 -3.758 1.00 72.56 102 GLY A C 1
ATOM 781 O O . GLY A 1 102 ? 6.585 -4.599 -3.251 1.00 72.56 102 GLY A O 1
ATOM 782 N N . VAL A 1 103 ? 8.598 -3.909 -3.91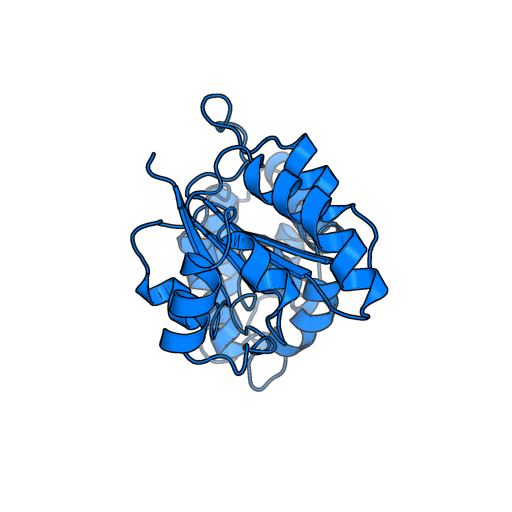2 1.00 75.31 103 VAL A N 1
ATOM 783 C CA . VAL A 1 103 ? 9.305 -5.141 -3.531 1.00 75.31 103 VAL A CA 1
ATOM 784 C C . VAL A 1 103 ? 9.560 -5.138 -2.031 1.00 75.31 103 VAL A C 1
ATOM 786 O O . VAL A 1 103 ? 10.127 -4.203 -1.474 1.00 75.31 103 VAL A O 1
ATOM 789 N N . GLY A 1 104 ? 9.128 -6.194 -1.342 1.00 61.16 104 GLY A N 1
ATOM 790 C CA . GLY A 1 104 ? 9.246 -6.272 0.117 1.00 61.16 104 GLY A CA 1
ATOM 791 C C . GLY A 1 104 ? 8.187 -5.472 0.889 1.00 61.16 104 GLY A C 1
ATOM 792 O O . GLY A 1 104 ? 8.106 -5.615 2.109 1.00 61.16 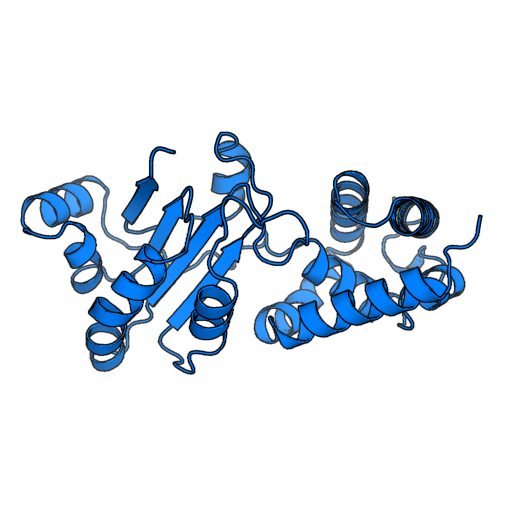104 GLY A O 1
ATOM 793 N N . ALA A 1 105 ? 7.303 -4.748 0.190 1.00 54.03 105 ALA A N 1
ATOM 794 C CA . ALA A 1 105 ? 5.993 -4.349 0.720 1.00 54.03 105 ALA A CA 1
ATOM 795 C C . ALA A 1 105 ? 5.084 -5.573 0.995 1.00 54.03 105 ALA A C 1
ATOM 797 O O . ALA A 1 105 ? 4.073 -5.455 1.681 1.00 54.03 105 ALA A O 1
ATOM 798 N N . GLY A 1 106 ? 5.485 -6.751 0.492 1.00 45.19 106 GLY A N 1
ATOM 799 C CA . GLY A 1 106 ? 4.863 -8.058 0.722 1.00 45.19 106 GLY A CA 1
ATOM 800 C C . GLY A 1 106 ? 5.375 -8.833 1.940 1.00 45.19 106 GLY A C 1
ATOM 801 O O . GLY A 1 106 ? 4.818 -9.876 2.251 1.00 45.19 106 GLY A O 1
ATOM 802 N N . ALA A 1 107 ? 6.369 -8.338 2.689 1.00 41.69 107 ALA A N 1
A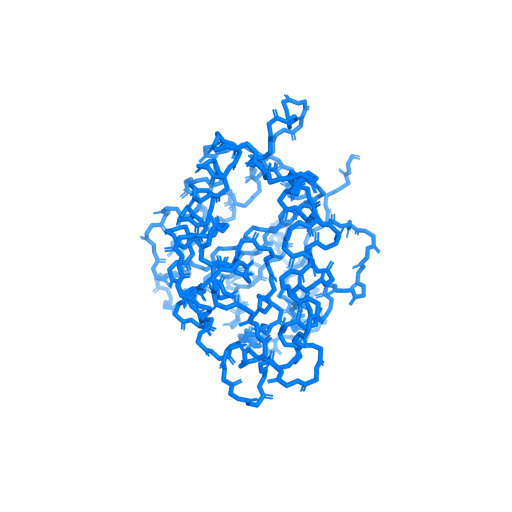TOM 803 C CA . ALA A 1 107 ? 6.435 -8.711 4.100 1.00 41.69 107 ALA A CA 1
ATOM 804 C C . ALA A 1 107 ? 5.440 -7.801 4.815 1.00 41.69 107 ALA A C 1
ATOM 806 O O . ALA A 1 107 ? 5.806 -6.814 5.449 1.00 41.69 107 ALA A O 1
ATOM 807 N N . VAL A 1 108 ? 4.160 -8.098 4.628 1.00 46.50 108 VAL A N 1
ATOM 808 C CA . VAL A 1 108 ? 3.116 -7.696 5.561 1.00 46.50 108 VAL A CA 1
ATOM 809 C C . VAL A 1 108 ? 3.713 -7.979 6.927 1.00 46.50 108 VAL A C 1
ATOM 811 O O . VAL A 1 108 ? 3.985 -9.135 7.248 1.00 46.50 108 VAL A O 1
ATOM 814 N N . GLU A 1 109 ? 4.020 -6.950 7.716 1.00 46.12 109 GLU A N 1
ATOM 815 C CA . GLU A 1 109 ? 3.921 -7.199 9.145 1.00 46.12 109 GLU A CA 1
ATOM 816 C C . GLU A 1 109 ? 2.497 -7.671 9.295 1.00 46.12 109 GLU A C 1
ATOM 818 O O . GLU A 1 109 ? 1.616 -6.871 8.989 1.00 46.12 109 GLU A O 1
ATOM 823 N N . ALA A 1 110 ? 2.302 -8.974 9.543 1.00 53.16 110 ALA A N 1
ATOM 824 C CA . ALA A 1 110 ? 0.993 -9.580 9.685 1.00 53.16 110 ALA A CA 1
ATOM 825 C C . ALA A 1 110 ? 0.210 -8.631 10.581 1.00 53.16 110 ALA A C 1
ATOM 827 O O . ALA A 1 110 ? 0.504 -8.515 11.771 1.00 53.16 110 ALA A O 1
ATOM 828 N N . GLY A 1 111 ? -0.647 -7.825 9.948 1.00 59.75 111 GLY A N 1
ATOM 829 C CA . GLY A 1 111 ? -1.334 -6.766 10.651 1.00 59.75 111 GLY A CA 1
ATOM 830 C C . GLY A 1 111 ? -2.144 -7.428 11.753 1.00 59.75 111 GLY A C 1
ATOM 831 O O . GLY A 1 111 ? -2.410 -8.633 11.665 1.00 59.75 111 GLY A O 1
ATOM 832 N N . PRO A 1 112 ? -2.541 -6.685 12.791 1.00 69.75 112 PRO A N 1
ATOM 833 C CA . PRO A 1 112 ? -3.508 -7.239 13.720 1.00 69.75 112 PRO A CA 1
ATOM 834 C C . PRO A 1 112 ? -4.686 -7.787 12.895 1.00 69.75 112 PRO A C 1
ATOM 836 O O . PRO A 1 112 ? -5.175 -7.120 11.985 1.00 69.75 112 PRO A O 1
ATOM 839 N N . VAL A 1 113 ? -5.046 -9.046 13.131 1.00 80.94 113 VAL A N 1
ATOM 840 C CA . VAL A 1 113 ? -6.177 -9.710 12.480 1.00 80.94 113 VAL A CA 1
ATOM 841 C C . VAL A 1 113 ? -7.300 -9.718 13.493 1.00 80.94 113 VAL A C 1
ATOM 843 O O . VAL A 1 113 ? -7.066 -10.074 14.646 1.00 80.94 113 VAL A O 1
ATOM 846 N N . SER A 1 114 ? -8.501 -9.333 13.064 1.00 83.69 114 SER A N 1
ATOM 847 C CA . SER A 1 114 ? -9.654 -9.394 13.953 1.00 83.69 114 SER A CA 1
ATOM 848 C C . SER A 1 114 ? -9.863 -10.820 14.460 1.00 83.69 114 SER A C 1
ATOM 850 O O . SER A 1 114 ? -9.862 -11.772 13.666 1.00 83.69 114 SER A O 1
ATOM 852 N N . SER A 1 115 ? -10.059 -10.950 15.771 1.00 88.94 115 SER A N 1
ATOM 853 C CA . SER A 1 115 ? -10.440 -12.204 16.424 1.00 88.94 115 SER A CA 1
ATOM 854 C C . SER A 1 115 ? -11.856 -12.656 16.067 1.00 88.94 115 SER A C 1
ATOM 856 O O . SER A 1 115 ? -12.183 -13.819 16.304 1.00 88.94 115 SER A O 1
ATOM 858 N N . MET A 1 116 ? -12.668 -11.792 15.442 1.00 89.94 116 MET A N 1
ATOM 859 C CA . MET A 1 116 ? -13.985 -12.168 14.940 1.00 89.94 116 MET A CA 1
ATOM 860 C C . MET A 1 116 ? -13.871 -13.319 13.935 1.00 89.94 116 MET A C 1
ATOM 862 O O . MET A 1 116 ? -13.094 -13.284 12.972 1.00 89.94 116 MET A O 1
ATOM 866 N N . ALA A 1 117 ? -14.664 -14.357 14.164 1.00 88.81 117 ALA A N 1
ATOM 867 C CA . ALA A 1 117 ? -14.893 -15.413 13.196 1.00 88.81 117 ALA A CA 1
ATOM 868 C C . ALA A 1 117 ? -15.813 -14.921 12.064 1.00 88.81 117 ALA A C 1
ATOM 870 O O . ALA A 1 117 ? -16.485 -13.895 12.175 1.00 88.81 117 ALA A O 1
ATOM 871 N N . GLN A 1 118 ? -15.813 -15.634 10.936 1.00 87.19 118 GLN A N 1
ATOM 872 C CA . GLN A 1 118 ? -16.552 -15.212 9.743 1.00 87.19 118 GLN A CA 1
ATOM 873 C C . GLN A 1 118 ? -18.064 -15.099 9.998 1.00 87.19 118 GLN A C 1
ATOM 875 O O . GLN A 1 118 ? -18.691 -14.149 9.545 1.00 87.19 118 GLN A O 1
ATOM 880 N N . ASP A 1 119 ? -18.639 -16.031 10.753 1.00 91.88 119 ASP A N 1
ATOM 881 C CA . ASP A 1 119 ? -20.045 -16.021 11.161 1.00 91.88 119 ASP A CA 1
ATOM 882 C C . ASP A 1 119 ? -20.395 -14.805 12.032 1.00 91.88 119 ASP A C 1
ATOM 884 O O . ASP A 1 119 ? -21.455 -14.206 11.855 1.00 91.88 119 ASP A O 1
ATOM 888 N N . GLN A 1 120 ? -19.484 -14.387 12.916 1.00 91.88 120 GLN A N 1
ATOM 889 C CA . GLN A 1 120 ? -19.640 -13.175 13.725 1.00 91.88 120 GLN A CA 1
ATOM 890 C C . GLN A 1 120 ? -19.604 -11.908 12.865 1.00 91.88 120 GLN A C 1
ATOM 892 O O . GLN A 1 120 ? -20.413 -11.006 13.075 1.00 91.88 120 GLN A O 1
ATOM 897 N N . VAL A 1 121 ? -18.705 -11.848 11.874 1.00 91.19 121 VAL A N 1
ATOM 898 C CA . VAL A 1 121 ? -18.660 -10.737 10.908 1.00 91.19 121 VAL A CA 1
ATOM 899 C C . VAL A 1 121 ? -19.950 -10.689 10.091 1.00 91.19 121 VAL A C 1
ATOM 901 O O . VAL A 1 121 ? -20.549 -9.628 9.959 1.00 91.19 121 VAL A O 1
ATOM 904 N N . GLU A 1 122 ? -20.419 -11.828 9.577 1.00 92.25 122 GLU A N 1
ATOM 905 C CA . GLU A 1 122 ? -21.668 -11.894 8.812 1.00 92.25 122 GLU A CA 1
ATOM 906 C C . GLU A 1 122 ? -22.890 -11.485 9.642 1.00 92.25 122 GLU A C 1
ATOM 908 O O . GLU A 1 122 ? -23.777 -10.802 9.129 1.00 92.25 122 GLU A O 1
ATOM 913 N N . ALA A 1 123 ? -22.951 -11.891 10.912 1.00 92.81 123 ALA A N 1
ATOM 914 C CA . ALA A 1 123 ? -24.026 -11.501 11.817 1.00 92.81 123 ALA A CA 1
ATOM 915 C C . ALA A 1 123 ? -24.030 -9.986 12.068 1.00 92.81 123 ALA A C 1
ATOM 917 O O . ALA A 1 123 ? -25.080 -9.362 11.923 1.00 92.81 123 ALA A O 1
ATOM 918 N N . ALA A 1 124 ? -22.865 -9.399 12.361 1.00 92.19 124 ALA A N 1
ATOM 919 C CA . ALA A 1 124 ? -22.716 -7.960 12.570 1.00 92.19 124 ALA A CA 1
ATOM 920 C C . ALA A 1 124 ? -23.069 -7.157 11.308 1.00 92.19 124 ALA A C 1
ATOM 922 O O . ALA A 1 124 ? -23.821 -6.188 11.362 1.00 92.19 124 ALA A O 1
ATOM 923 N N . VAL A 1 125 ? -22.609 -7.598 10.135 1.00 92.81 125 VAL A N 1
ATOM 924 C CA . VAL A 1 125 ? -22.953 -6.961 8.854 1.00 92.81 125 VAL A CA 1
ATOM 925 C C . VAL A 1 125 ? -24.464 -6.979 8.601 1.00 92.81 125 VAL A C 1
ATOM 927 O O . VAL A 1 125 ? -25.008 -5.996 8.109 1.00 92.81 125 VAL A O 1
ATOM 930 N N . ARG A 1 126 ? -25.158 -8.074 8.942 1.00 93.44 126 ARG A N 1
ATOM 931 C CA . ARG A 1 126 ? -26.618 -8.189 8.773 1.00 93.44 126 ARG A CA 1
ATOM 932 C C . ARG A 1 126 ? -27.420 -7.400 9.810 1.00 93.44 126 ARG A C 1
ATOM 934 O O . ARG A 1 126 ? -28.593 -7.139 9.561 1.00 93.44 126 ARG A O 1
ATOM 941 N N . SER A 1 127 ? -26.838 -7.062 10.961 1.00 92.75 127 SER A N 1
ATOM 942 C CA . SER A 1 127 ? -27.530 -6.326 12.027 1.00 92.75 127 SER A CA 1
ATOM 943 C C . SER A 1 127 ? -27.458 -4.805 11.880 1.00 92.75 127 SER A C 1
ATOM 945 O O . SER A 1 127 ? -28.104 -4.108 12.659 1.00 92.75 127 SER A O 1
ATOM 947 N N . HIS A 1 128 ? -26.686 -4.293 10.919 1.00 91.56 128 HIS A N 1
ATOM 948 C CA . HIS A 1 128 ? -26.496 -2.862 10.687 1.00 91.56 128 HIS A CA 1
ATOM 949 C C . HIS A 1 128 ? -27.085 -2.421 9.347 1.00 91.56 128 HIS A C 1
ATOM 951 O O . HIS A 1 128 ? -27.011 -3.142 8.353 1.00 91.56 128 HIS A O 1
ATOM 957 N N . ASP A 1 129 ? -27.602 -1.190 9.305 1.00 92.56 129 ASP A N 1
ATOM 958 C CA . ASP A 1 129 ? -28.042 -0.554 8.056 1.00 92.56 129 ASP A CA 1
ATOM 959 C C . ASP A 1 129 ? -26.857 -0.289 7.114 1.00 92.56 129 ASP A C 1
ATOM 961 O O . ASP A 1 129 ? -26.989 -0.339 5.889 1.00 92.56 129 ASP A O 1
ATOM 965 N N . ASN A 1 130 ? -25.680 -0.020 7.689 1.00 93.31 130 ASN A N 1
ATOM 966 C CA . ASN A 1 130 ? -24.429 0.117 6.965 1.00 93.31 130 ASN A CA 1
ATOM 967 C C . ASN A 1 130 ? -23.489 -1.050 7.320 1.00 93.31 130 ASN A C 1
ATOM 969 O O . ASN A 1 130 ? -23.039 -1.148 8.462 1.00 93.31 130 ASN A O 1
ATOM 973 N N . PRO A 1 131 ? -23.113 -1.908 6.352 1.00 93.50 131 PRO A N 1
ATOM 974 C CA . PRO A 1 131 ? -22.286 -3.087 6.615 1.00 93.50 131 PRO A CA 1
ATOM 975 C C . PRO A 1 131 ? -20.892 -2.743 7.161 1.00 93.50 131 PRO A C 1
ATOM 977 O O . PRO A 1 131 ? -20.242 -3.592 7.765 1.00 93.50 131 PRO A O 1
ATOM 980 N N . PHE A 1 132 ? -20.413 -1.512 6.959 1.00 95.56 132 PHE A N 1
ATOM 981 C CA . PHE A 1 132 ? -19.111 -1.063 7.452 1.00 95.56 132 PHE A CA 1
ATOM 982 C C . PHE A 1 132 ? -19.131 -0.658 8.930 1.00 95.56 132 PHE A C 1
ATOM 984 O O . PHE A 1 132 ? -18.064 -0.470 9.512 1.00 95.56 132 PHE A O 1
ATOM 991 N N . ASP A 1 133 ? -20.301 -0.604 9.572 1.00 96.31 133 ASP A N 1
ATOM 992 C CA . ASP A 1 133 ? -20.398 -0.338 11.011 1.00 96.31 133 ASP A CA 1
ATOM 993 C C . ASP A 1 133 ? -19.784 -1.463 11.858 1.00 96.31 133 ASP A C 1
ATOM 995 O O . ASP A 1 133 ? -19.332 -1.201 12.972 1.00 96.31 133 ASP A O 1
ATOM 999 N N . VAL A 1 134 ? -19.578 -2.655 11.279 1.00 95.38 134 VAL A N 1
ATOM 1000 C CA . VAL A 1 134 ? -18.765 -3.735 11.871 1.00 95.38 134 VAL A CA 1
ATOM 1001 C C . VAL A 1 134 ? -17.350 -3.274 12.258 1.00 95.38 134 VAL A C 1
ATOM 1003 O O . VAL A 1 134 ? -16.739 -3.819 13.177 1.00 95.38 134 VAL A O 1
ATOM 1006 N N . LEU A 1 135 ? -16.814 -2.230 11.608 1.00 95.75 135 LEU A N 1
ATOM 1007 C CA . LEU A 1 135 ? -15.521 -1.633 11.959 1.00 95.75 135 LEU A CA 1
ATOM 1008 C C . LEU A 1 135 ? -15.522 -1.016 13.365 1.00 95.75 135 LEU A C 1
ATOM 1010 O O . LEU A 1 135 ? -14.464 -0.907 13.981 1.00 95.75 135 LEU A O 1
ATOM 1014 N N . LEU A 1 136 ? -16.686 -0.609 13.878 1.00 95.50 136 LEU A N 1
ATOM 1015 C CA . LEU A 1 136 ? -16.834 -0.060 15.224 1.00 95.50 136 LEU A CA 1
ATOM 1016 C C . LEU A 1 136 ? -16.935 -1.150 16.294 1.00 95.50 136 LEU A C 1
ATOM 1018 O O . LEU A 1 136 ? -16.635 -0.863 17.455 1.00 95.50 136 LEU A O 1
ATOM 1022 N N . GLU A 1 137 ? -17.291 -2.376 15.927 1.00 93.44 137 GLU A N 1
ATOM 1023 C CA . GLU A 1 137 ? -17.422 -3.514 16.845 1.00 93.44 137 GLU A CA 1
ATOM 1024 C C . GLU A 1 137 ? -16.157 -4.367 16.902 1.00 93.44 137 GLU A C 1
ATOM 1026 O O . GLU A 1 137 ? -15.764 -4.820 17.977 1.00 93.44 137 GLU A O 1
ATOM 1031 N N . ALA A 1 138 ? -15.496 -4.551 15.760 1.00 92.12 138 ALA A N 1
ATOM 1032 C CA . ALA A 1 138 ? -14.309 -5.380 15.672 1.00 92.12 138 ALA A CA 1
ATOM 1033 C C . ALA A 1 138 ? -13.165 -4.854 16.558 1.00 92.12 138 ALA A C 1
ATOM 1035 O O . ALA A 1 138 ? -12.907 -3.649 16.677 1.00 92.12 138 ALA A O 1
ATOM 1036 N N . ASP A 1 139 ? -12.424 -5.793 17.144 1.00 89.69 139 ASP A N 1
ATOM 1037 C CA . ASP A 1 139 ? -11.158 -5.546 17.842 1.00 89.69 139 ASP A CA 1
ATOM 1038 C C . ASP A 1 139 ? -10.089 -4.962 16.905 1.00 89.69 139 ASP A C 1
ATOM 1040 O O . ASP A 1 139 ? -9.230 -4.187 17.327 1.00 89.69 139 ASP A O 1
ATOM 1044 N N . VAL A 1 140 ? -10.192 -5.276 15.613 1.00 90.81 140 VAL A N 1
ATOM 1045 C CA . VAL A 1 140 ? -9.408 -4.669 14.541 1.00 90.81 140 VAL A CA 1
ATOM 1046 C C . VAL A 1 140 ? -10.345 -4.053 13.512 1.00 90.81 140 VAL A C 1
ATOM 1048 O O . VAL A 1 140 ? -11.102 -4.760 12.852 1.00 90.81 140 VAL A O 1
ATOM 1051 N N . ALA A 1 141 ? -10.237 -2.743 13.299 1.00 94.50 141 ALA A N 1
ATOM 1052 C CA . ALA A 1 141 ? -10.945 -2.044 12.233 1.00 94.50 141 ALA A CA 1
ATOM 1053 C C . ALA A 1 141 ? -10.104 -2.070 10.949 1.00 94.50 141 ALA A C 1
ATOM 1055 O O . ALA A 1 141 ? -9.274 -1.189 10.719 1.00 94.50 141 ALA A O 1
ATOM 1056 N N . SER A 1 142 ? -10.281 -3.107 10.126 1.00 91.50 142 SER A N 1
ATOM 1057 C CA . SER A 1 142 ? -9.526 -3.263 8.881 1.00 91.50 142 SER A CA 1
ATOM 1058 C C . SER A 1 142 ? -10.420 -3.511 7.673 1.00 91.50 142 SER A C 1
ATOM 1060 O O . SER A 1 142 ? -11.273 -4.397 7.683 1.00 91.50 142 SER A O 1
ATOM 1062 N N . VAL A 1 143 ? -10.197 -2.739 6.614 1.00 92.56 143 VAL A N 1
ATOM 1063 C CA . VAL A 1 143 ? -10.957 -2.825 5.368 1.00 92.56 143 VAL A CA 1
ATOM 1064 C C . VAL A 1 143 ? -10.026 -2.888 4.164 1.00 92.56 143 VAL A C 1
ATOM 1066 O O . VAL A 1 143 ? -8.992 -2.211 4.114 1.00 92.56 143 VAL A O 1
ATOM 1069 N N . VAL A 1 144 ? -10.418 -3.706 3.190 1.00 89.00 144 VAL A N 1
ATOM 1070 C CA . VAL A 1 144 ? -9.819 -3.716 1.858 1.00 89.00 144 VAL A CA 1
ATOM 1071 C C . VAL A 1 144 ? -10.834 -3.293 0.800 1.00 89.00 144 VAL A C 1
ATOM 1073 O O . VAL A 1 144 ? -11.948 -3.814 0.772 1.00 89.00 144 VAL A O 1
ATOM 1076 N N . ASP A 1 145 ? -10.439 -2.334 -0.036 1.00 89.19 145 ASP A N 1
ATOM 1077 C CA . ASP A 1 145 ? -11.206 -1.800 -1.162 1.00 89.19 145 ASP A CA 1
ATOM 1078 C C . ASP A 1 145 ? -10.599 -2.282 -2.483 1.00 89.19 145 ASP A C 1
ATOM 1080 O O . ASP A 1 145 ? -9.523 -1.837 -2.900 1.00 89.19 145 ASP A O 1
ATOM 1084 N N . CYS A 1 146 ? -11.284 -3.243 -3.097 1.00 86.25 146 CYS A N 1
ATOM 1085 C CA . CYS A 1 146 ? -10.869 -3.915 -4.314 1.00 86.25 146 CYS A CA 1
ATOM 1086 C C . CYS A 1 146 ? -11.489 -3.229 -5.535 1.00 86.25 146 CYS A C 1
ATOM 1088 O O . CYS A 1 146 ? -12.714 -3.247 -5.697 1.00 86.25 146 CYS A O 1
ATOM 1090 N N . GLY A 1 147 ? -10.648 -2.677 -6.414 1.00 84.19 147 GLY A N 1
ATOM 1091 C CA . GLY A 1 147 ? -11.121 -1.844 -7.524 1.00 84.19 147 GLY A CA 1
ATOM 1092 C C . GLY A 1 147 ? -11.533 -0.467 -7.024 1.00 84.19 147 GLY A C 1
ATOM 1093 O O . GLY A 1 147 ? -12.656 -0.016 -7.248 1.00 84.19 147 GLY A O 1
ATOM 1094 N N . ALA A 1 148 ? -10.626 0.165 -6.280 1.00 86.44 148 ALA A N 1
ATOM 1095 C CA . ALA A 1 148 ? -10.903 1.365 -5.503 1.00 86.44 148 ALA A CA 1
ATOM 1096 C C . ALA A 1 148 ? -11.304 2.591 -6.349 1.00 86.44 148 ALA A C 1
ATOM 1098 O O . ALA A 1 148 ? -11.815 3.576 -5.806 1.00 86.44 148 ALA A O 1
ATOM 1099 N N . GLY A 1 149 ? -11.091 2.546 -7.668 1.00 85.50 149 GLY A N 1
ATOM 1100 C CA . GLY A 1 149 ? -11.551 3.552 -8.614 1.00 85.50 149 GLY A CA 1
ATOM 1101 C C . GLY A 1 149 ? -11.067 4.940 -8.224 1.00 85.50 149 GLY A C 1
ATOM 1102 O O . GLY A 1 149 ? -9.879 5.150 -8.007 1.00 85.50 149 GLY A O 1
ATOM 1103 N N . ASP A 1 150 ? -11.996 5.884 -8.091 1.00 85.75 150 ASP A N 1
ATOM 1104 C CA . ASP A 1 150 ? -11.717 7.286 -7.776 1.00 85.75 150 ASP A CA 1
ATOM 1105 C C . ASP A 1 150 ? -11.316 7.557 -6.306 1.00 85.75 150 ASP A C 1
ATOM 1107 O O . ASP A 1 150 ? -11.041 8.705 -5.955 1.00 85.75 150 ASP A O 1
ATOM 1111 N N . LEU A 1 151 ? -11.275 6.529 -5.446 1.00 88.94 151 LEU A N 1
ATOM 1112 C CA . LEU A 1 151 ? -11.047 6.595 -3.993 1.00 88.94 151 LEU A CA 1
ATOM 1113 C C . LEU A 1 151 ? -12.157 7.265 -3.165 1.00 88.94 151 LEU A C 1
ATOM 1115 O O . LEU A 1 151 ? -11.973 7.443 -1.959 1.00 88.94 151 LEU A O 1
ATOM 1119 N N . THR A 1 152 ? -13.326 7.583 -3.740 1.00 90.50 152 THR A N 1
ATOM 1120 C CA . THR A 1 152 ? -14.456 8.175 -2.988 1.00 90.50 152 THR A CA 1
ATOM 1121 C C . THR A 1 152 ? -14.859 7.306 -1.793 1.00 90.50 152 THR A C 1
ATOM 1123 O O . THR A 1 152 ? -15.259 7.807 -0.745 1.00 90.50 152 THR A O 1
ATOM 1126 N N . PHE A 1 153 ? -14.761 5.983 -1.923 1.00 92.69 153 PHE A N 1
ATOM 1127 C CA . PHE A 1 153 ? -15.042 5.074 -0.814 1.00 92.69 153 PHE A CA 1
ATOM 1128 C C . PHE A 1 153 ? -14.068 5.228 0.341 1.00 92.69 153 PHE A C 1
ATOM 1130 O O . PHE A 1 153 ? -14.489 5.397 1.482 1.00 92.69 153 PHE A O 1
ATOM 1137 N N . ALA A 1 154 ? -12.777 5.163 0.023 1.00 93.19 154 ALA A N 1
ATOM 1138 C CA . ALA A 1 154 ? -11.702 5.267 0.988 1.00 93.19 154 ALA A CA 1
ATOM 1139 C C . ALA A 1 154 ? -11.830 6.562 1.803 1.00 93.19 154 ALA A C 1
ATOM 1141 O O . ALA A 1 154 ? -11.724 6.535 3.026 1.00 93.19 154 ALA A O 1
ATOM 1142 N N . GLU A 1 155 ? -12.144 7.674 1.135 1.00 93.94 155 GLU A N 1
ATOM 1143 C CA . GLU A 1 155 ? -12.439 8.954 1.781 1.00 93.94 155 GLU A CA 1
ATOM 1144 C C . GLU A 1 155 ? -13.629 8.860 2.744 1.00 93.94 155 GLU A C 1
ATOM 1146 O O . GLU A 1 155 ? -13.464 9.150 3.929 1.00 93.94 155 GLU A O 1
ATOM 1151 N N . LYS A 1 156 ? -14.783 8.356 2.288 1.00 95.06 156 LYS A N 1
ATOM 1152 C CA . LYS A 1 156 ? -15.984 8.208 3.130 1.00 95.06 156 LYS A CA 1
ATOM 1153 C C . LYS A 1 156 ? -15.752 7.329 4.357 1.00 95.06 156 LYS A C 1
ATOM 1155 O O . LYS A 1 156 ? -16.202 7.670 5.448 1.00 95.06 156 LYS A O 1
ATOM 1160 N N . VAL A 1 157 ? -15.033 6.215 4.204 1.00 96.19 157 VAL A N 1
ATOM 1161 C CA . VAL A 1 157 ? -14.685 5.336 5.332 1.00 96.19 157 VAL A CA 1
ATOM 1162 C C . VAL A 1 157 ? -13.851 6.098 6.359 1.00 96.19 157 VAL A C 1
ATOM 1164 O O . VAL A 1 157 ? -14.115 6.029 7.558 1.00 96.19 157 VAL A O 1
ATOM 1167 N N . VAL A 1 158 ? -12.848 6.847 5.909 1.00 96.12 158 VAL A N 1
ATOM 1168 C CA . VAL A 1 158 ? -11.995 7.621 6.812 1.00 96.12 158 VAL A CA 1
ATOM 1169 C C . VAL A 1 158 ? -12.789 8.734 7.498 1.00 96.12 158 VAL A C 1
ATOM 1171 O O . VAL A 1 158 ? -12.638 8.924 8.701 1.00 96.12 158 VAL A O 1
ATOM 1174 N N . GLU A 1 159 ? -13.645 9.455 6.777 1.00 95.75 159 GLU A N 1
ATOM 1175 C CA . GLU A 1 159 ? -14.497 10.505 7.348 1.00 95.75 159 GLU A CA 1
ATOM 1176 C C . GLU A 1 159 ? -15.460 9.975 8.411 1.00 95.75 159 GLU A C 1
ATOM 1178 O O . GLU A 1 159 ? -15.599 10.586 9.471 1.00 95.75 159 GLU A O 1
ATOM 1183 N N . GLN A 1 160 ? -16.086 8.828 8.154 1.00 97.06 160 GLN A N 1
ATOM 1184 C CA . GLN A 1 160 ? -17.101 8.270 9.039 1.00 97.06 160 GLN A CA 1
ATOM 1185 C C . GLN A 1 160 ? -16.498 7.552 10.255 1.00 97.06 160 GLN A C 1
ATOM 1187 O O . GLN A 1 160 ? -17.008 7.693 11.369 1.00 97.06 160 GLN A O 1
ATOM 1192 N N . TYR A 1 161 ? -15.411 6.795 10.071 1.00 97.38 161 TYR A N 1
ATOM 1193 C CA . TYR A 1 161 ? -14.941 5.846 11.085 1.00 97.38 161 TYR A CA 1
ATOM 1194 C C . TYR A 1 161 ? -13.667 6.273 11.818 1.00 97.38 161 TYR A C 1
ATOM 1196 O O . TYR A 1 161 ? -13.474 5.847 12.957 1.00 97.38 161 TYR A O 1
ATOM 1204 N N . LEU A 1 162 ? -12.818 7.141 11.248 1.00 95.69 162 LEU A N 1
ATOM 1205 C CA . LEU A 1 162 ? -11.547 7.508 11.893 1.00 95.69 162 LEU A CA 1
ATOM 1206 C C . LEU A 1 162 ? -11.763 8.160 13.266 1.00 95.69 162 LEU A C 1
ATOM 1208 O O . LEU A 1 162 ? -11.168 7.725 14.247 1.00 95.69 162 LEU A O 1
ATOM 1212 N N . GLY A 1 163 ? -12.643 9.161 13.357 1.00 95.81 163 GLY A N 1
ATOM 1213 C CA . GLY A 1 163 ? -12.887 9.894 14.605 1.00 95.81 163 GLY A CA 1
ATOM 1214 C C . GLY A 1 163 ? -13.418 9.013 15.750 1.00 95.81 163 GLY A C 1
ATOM 1215 O O . GLY A 1 163 ? -12.888 9.076 16.862 1.00 95.81 163 GLY A O 1
ATOM 1216 N N . PRO A 1 164 ? -14.461 8.187 15.533 1.00 96.44 164 PRO A N 1
ATOM 1217 C CA . PRO A 1 164 ? -14.916 7.216 16.528 1.00 96.44 164 PRO A CA 1
ATOM 1218 C C . PRO A 1 164 ? -13.847 6.204 16.956 1.00 96.44 164 PRO A C 1
ATOM 1220 O O . PRO A 1 164 ? -13.740 5.912 18.148 1.00 96.44 164 PRO A O 1
ATOM 1223 N N . LEU A 1 165 ? -13.048 5.688 16.017 1.00 96.12 165 LEU A N 1
ATOM 1224 C CA . LEU A 1 165 ? -11.988 4.720 16.313 1.00 96.12 165 LEU A CA 1
ATOM 1225 C C . LEU A 1 165 ? -10.855 5.349 17.127 1.00 96.12 165 LEU A C 1
ATOM 1227 O O . LEU A 1 165 ? -10.453 4.783 18.142 1.00 96.12 165 LEU A O 1
ATOM 1231 N N . GLU A 1 166 ? -10.416 6.548 16.747 1.00 94.88 166 GLU A N 1
ATOM 1232 C CA . GLU A 1 166 ? -9.355 7.293 17.427 1.00 94.88 166 GLU A CA 1
ATOM 1233 C C . GLU A 1 166 ? -9.736 7.627 18.876 1.00 94.88 166 GLU A C 1
ATOM 1235 O O . GLU A 1 166 ? -8.937 7.413 19.787 1.00 94.88 166 GLU A O 1
ATOM 1240 N N . ARG A 1 167 ? -10.991 8.035 19.128 1.00 94.25 167 ARG A N 1
ATOM 1241 C CA . ARG A 1 167 ? -11.511 8.235 20.497 1.00 94.25 167 ARG A CA 1
ATOM 1242 C C . ARG A 1 167 ? -11.487 6.962 21.344 1.00 94.25 167 ARG A C 1
ATOM 1244 O O . ARG A 1 167 ? -11.373 7.050 22.562 1.00 94.25 167 ARG A O 1
ATOM 1251 N N . GLY A 1 168 ? -11.602 5.797 20.710 1.00 92.12 168 GLY A N 1
ATOM 1252 C CA . GLY A 1 168 ? -11.478 4.489 21.354 1.00 92.12 168 GLY A CA 1
ATOM 1253 C C . GLY A 1 168 ? -10.044 3.955 21.418 1.00 92.12 168 GLY A C 1
ATOM 1254 O O . GLY A 1 168 ? -9.861 2.807 21.810 1.00 92.12 168 GLY A O 1
ATOM 1255 N N . GLY A 1 169 ? -9.038 4.730 20.994 1.00 90.25 169 GLY A N 1
ATOM 1256 C CA . GLY A 1 169 ? -7.643 4.284 20.928 1.00 90.25 169 GLY A CA 1
ATOM 1257 C C . GLY A 1 169 ? -7.382 3.198 19.877 1.00 90.25 169 GLY A C 1
ATOM 1258 O O . GLY A 1 169 ? -6.387 2.481 19.971 1.00 90.25 169 GLY A O 1
ATOM 1259 N N . ARG A 1 170 ? -8.274 3.046 18.891 1.00 92.75 170 ARG A N 1
ATOM 1260 C CA . ARG A 1 170 ? -8.181 2.036 17.830 1.00 92.75 170 ARG A CA 1
ATOM 1261 C C . ARG A 1 170 ? -7.664 2.643 16.533 1.00 92.75 170 ARG A C 1
ATOM 1263 O O . ARG A 1 170 ? -7.914 3.805 16.226 1.00 92.75 170 ARG A O 1
ATOM 1270 N N . VAL A 1 171 ? -6.965 1.819 15.757 1.00 91.50 171 VAL A N 1
ATOM 1271 C CA . VAL A 1 171 ? -6.412 2.186 14.448 1.00 91.50 171 VAL A CA 1
ATOM 1272 C C . VAL A 1 171 ? -7.338 1.691 13.342 1.00 91.50 171 VAL A C 1
ATOM 1274 O O . VAL A 1 171 ? -7.703 0.517 13.322 1.00 91.50 171 VAL A O 1
ATOM 1277 N N . LEU A 1 172 ? -7.655 2.572 12.397 1.00 93.75 172 LEU A N 1
ATOM 1278 C CA . LEU A 1 172 ? -8.270 2.236 11.122 1.00 93.75 172 LEU A CA 1
ATOM 1279 C C . LEU A 1 172 ? -7.190 1.804 10.125 1.00 93.75 172 LEU A C 1
ATOM 1281 O O . LEU A 1 172 ? -6.313 2.590 9.757 1.00 93.75 172 LEU A O 1
ATOM 1285 N N . ILE A 1 173 ? -7.273 0.560 9.663 1.00 91.00 173 ILE A N 1
ATOM 1286 C CA . ILE A 1 173 ? -6.423 0.015 8.603 1.00 91.00 173 ILE A CA 1
ATOM 1287 C C . ILE A 1 173 ? -7.236 -0.002 7.311 1.00 91.00 173 ILE A C 1
ATOM 1289 O O . ILE A 1 173 ? -8.188 -0.767 7.182 1.00 91.00 173 ILE A O 1
ATOM 1293 N N . LEU A 1 174 ? -6.850 0.822 6.342 1.00 90.75 174 LEU A N 1
ATOM 1294 C CA . LEU A 1 174 ? -7.526 0.931 5.053 1.00 90.75 174 LEU A CA 1
ATOM 1295 C C . LEU A 1 174 ? -6.536 0.649 3.930 1.00 90.75 174 LEU A C 1
ATOM 1297 O O . LEU A 1 174 ? -5.577 1.396 3.722 1.00 90.75 174 LEU A O 1
ATOM 1301 N N . HIS A 1 175 ? -6.781 -0.433 3.200 1.00 87.44 175 HIS A N 1
ATOM 1302 C CA . HIS A 1 175 ? -6.010 -0.781 2.019 1.00 87.44 175 HIS A CA 1
ATOM 1303 C C . HIS A 1 175 ? -6.888 -0.681 0.779 1.00 87.44 175 HIS A C 1
ATOM 1305 O O . HIS A 1 175 ? -7.854 -1.419 0.644 1.00 87.44 175 HIS A O 1
ATOM 1311 N N . ALA A 1 176 ? -6.530 0.209 -0.132 1.00 86.69 176 ALA A N 1
ATOM 1312 C CA . ALA A 1 176 ? -7.155 0.318 -1.438 1.00 86.69 176 ALA A CA 1
ATOM 1313 C C . ALA A 1 176 ? -6.205 -0.220 -2.508 1.00 86.69 176 ALA A C 1
ATOM 1315 O O . ALA A 1 176 ? -4.992 -0.026 -2.417 1.00 86.69 176 ALA A O 1
ATOM 1316 N N . PHE A 1 177 ? -6.732 -0.860 -3.542 1.00 82.12 177 PHE A N 1
ATOM 1317 C CA . PHE A 1 177 ? -5.931 -1.169 -4.719 1.00 82.12 177 PHE A CA 1
ATOM 1318 C C . PHE A 1 177 ? -6.765 -1.120 -5.993 1.00 82.12 177 PHE A C 1
ATOM 1320 O O . PHE A 1 177 ? -7.991 -1.250 -5.976 1.00 82.12 177 PHE A O 1
ATOM 1327 N N . ASP A 1 178 ? -6.073 -0.941 -7.111 1.00 80.31 178 ASP A N 1
ATOM 1328 C CA . ASP A 1 178 ? -6.693 -0.862 -8.426 1.00 80.31 178 ASP A CA 1
ATOM 1329 C C . ASP A 1 178 ? -5.735 -1.357 -9.522 1.00 80.31 178 ASP A C 1
ATOM 1331 O O . ASP A 1 178 ? -4.511 -1.413 -9.347 1.00 80.31 178 ASP A O 1
ATOM 1335 N N . ARG A 1 179 ? -6.303 -1.689 -10.684 1.00 76.38 179 ARG A N 1
ATOM 1336 C CA . ARG A 1 179 ? -5.537 -1.940 -11.911 1.00 76.38 179 ARG A CA 1
ATOM 1337 C C . ARG A 1 179 ? -4.847 -0.675 -12.405 1.00 76.38 179 ARG A C 1
ATOM 1339 O O . ARG A 1 179 ? -3.797 -0.762 -13.030 1.00 76.38 179 ARG A O 1
ATOM 1346 N N . LEU A 1 180 ? -5.430 0.489 -12.134 1.00 74.19 180 LEU A N 1
ATOM 1347 C CA . LEU A 1 180 ? -4.884 1.775 -12.540 1.00 74.19 180 LEU A CA 1
ATOM 1348 C C . LEU A 1 180 ? -3.983 2.339 -11.451 1.00 74.19 180 LEU A C 1
ATOM 1350 O O . LEU A 1 180 ? -4.217 2.146 -10.264 1.00 74.19 180 LEU A O 1
ATOM 1354 N N . ASN A 1 181 ? -2.950 3.069 -11.857 1.00 71.19 181 ASN A N 1
ATOM 1355 C CA . ASN A 1 181 ? -2.161 3.872 -10.941 1.00 71.19 181 ASN A CA 1
ATOM 1356 C C . ASN A 1 181 ? -2.409 5.359 -11.234 1.00 71.19 181 ASN A C 1
ATOM 1358 O O . ASN A 1 181 ? -1.991 5.847 -12.288 1.00 71.19 181 ASN A O 1
ATOM 1362 N N . PRO A 1 182 ? -3.031 6.115 -10.312 1.00 66.81 182 PRO A N 1
ATOM 1363 C CA . PRO A 1 182 ? -3.290 7.536 -10.496 1.00 66.81 182 PRO A CA 1
ATOM 1364 C C . PRO A 1 182 ? -2.032 8.333 -10.796 1.00 66.81 182 PRO A C 1
ATOM 1366 O O . PRO A 1 182 ? -2.111 9.341 -11.482 1.00 66.81 182 PRO A O 1
ATOM 1369 N N . GLN A 1 183 ? -0.860 7.899 -10.335 1.00 66.19 183 GLN A N 1
ATOM 1370 C CA . GLN A 1 183 ? 0.395 8.610 -10.577 1.00 66.19 183 GLN A CA 1
ATOM 1371 C C . GLN A 1 183 ? 0.910 8.463 -12.023 1.00 66.19 183 GLN A C 1
ATOM 1373 O O . GLN A 1 183 ? 1.830 9.183 -12.409 1.00 66.19 183 GLN A O 1
ATOM 1378 N N . GLU A 1 184 ? 0.321 7.592 -12.852 1.00 65.19 184 GLU A N 1
ATOM 1379 C CA . GLU A 1 184 ? 0.748 7.402 -14.242 1.00 65.19 184 GLU A CA 1
ATOM 1380 C C . GLU A 1 184 ? 0.113 8.426 -15.214 1.00 65.19 184 GLU A C 1
ATOM 1382 O O . GLU A 1 184 ? -1.037 8.840 -15.010 1.00 65.19 184 GLU A O 1
ATOM 1387 N N . PRO A 1 185 ? 0.844 8.872 -16.265 1.00 54.00 185 PRO A N 1
ATOM 1388 C CA . PRO A 1 185 ? 0.450 10.003 -17.122 1.00 54.00 185 PRO A CA 1
ATOM 1389 C C . PRO A 1 185 ? -0.808 9.773 -17.971 1.00 54.00 185 PRO A C 1
ATOM 1391 O O . PRO A 1 185 ? -1.495 10.733 -18.301 1.00 54.00 185 PRO A O 1
ATOM 1394 N N . PHE A 1 186 ? -1.120 8.520 -18.314 1.00 53.22 186 PHE A N 1
ATOM 1395 C CA . PHE A 1 186 ? -2.220 8.159 -19.223 1.00 53.22 186 PHE A CA 1
ATOM 1396 C C . PHE A 1 186 ? -3.520 7.768 -18.501 1.00 53.22 186 PHE A C 1
ATOM 1398 O O . PHE A 1 186 ? -4.421 7.194 -19.104 1.00 53.22 186 PHE A O 1
ATOM 1405 N N . SER A 1 187 ? -3.643 8.082 -17.210 1.00 51.78 187 SER A N 1
ATOM 1406 C CA . SER A 1 187 ? -4.821 7.723 -16.405 1.00 51.78 187 SER A CA 1
ATOM 1407 C C . SER A 1 187 ? -6.047 8.618 -16.632 1.00 51.78 187 SER A C 1
ATOM 1409 O O . SER A 1 187 ? -7.078 8.366 -16.020 1.00 51.78 187 SER A O 1
ATOM 1411 N N . THR A 1 188 ? -5.980 9.626 -17.512 1.00 48.81 188 THR A N 1
ATOM 1412 C CA . THR A 1 188 ? -6.971 10.714 -17.677 1.00 48.81 188 THR A CA 1
ATOM 1413 C C . THR A 1 188 ? -8.426 10.287 -17.880 1.00 48.81 188 THR A C 1
ATOM 1415 O O . THR A 1 188 ? -9.312 11.108 -17.669 1.00 48.81 188 THR A O 1
ATOM 1418 N N . PHE A 1 189 ? -8.698 9.037 -18.260 1.00 51.72 189 PHE A N 1
ATOM 1419 C CA . PHE A 1 189 ? -10.059 8.565 -18.522 1.00 51.72 189 PHE A CA 1
ATOM 1420 C C . PHE A 1 189 ? -10.711 7.780 -17.376 1.00 51.72 189 PHE A C 1
ATOM 1422 O O . PHE A 1 189 ? -11.923 7.605 -17.407 1.00 51.72 189 PHE A O 1
ATOM 1429 N N . VAL A 1 190 ? -9.962 7.358 -16.349 1.00 52.75 190 VAL A N 1
ATOM 1430 C CA . VAL A 1 190 ? -10.503 6.738 -15.123 1.00 52.75 190 VAL A CA 1
ATOM 1431 C C . VAL A 1 190 ? -9.500 6.998 -13.990 1.00 52.75 190 VAL A C 1
ATOM 1433 O O . VAL A 1 190 ? -8.634 6.175 -13.704 1.00 52.75 190 VAL A O 1
ATOM 1436 N N . GLN A 1 191 ? -9.530 8.189 -13.389 1.00 55.75 191 GLN A N 1
ATOM 1437 C CA . GLN A 1 191 ? -8.577 8.540 -12.333 1.00 55.75 191 GLN A CA 1
ATOM 1438 C C . GLN A 1 191 ? -9.148 8.194 -10.958 1.00 55.75 191 GLN A C 1
ATOM 1440 O O . GLN A 1 191 ? -10.130 8.788 -10.522 1.00 55.75 191 GLN A O 1
ATOM 1445 N N . ALA A 1 192 ? -8.457 7.309 -10.233 1.00 57.81 192 ALA A N 1
ATOM 1446 C CA . ALA A 1 192 ? -8.198 7.566 -8.819 1.00 57.81 192 ALA A CA 1
ATOM 1447 C C . ALA A 1 192 ? -7.816 9.042 -8.692 1.00 57.81 192 ALA A C 1
ATOM 1449 O O . ALA A 1 192 ? -6.834 9.476 -9.297 1.00 57.81 192 ALA A O 1
ATOM 1450 N N . ASP A 1 193 ? -8.632 9.838 -8.009 1.00 72.25 193 ASP A N 1
ATOM 1451 C CA . ASP A 1 193 ? -8.368 11.266 -7.917 1.00 72.25 193 ASP A CA 1
ATOM 1452 C C . ASP A 1 193 ? -7.001 11.442 -7.230 1.00 72.25 193 ASP A C 1
ATOM 1454 O O . ASP A 1 193 ? -6.787 11.009 -6.091 1.00 72.25 193 ASP A O 1
ATOM 1458 N N . ARG A 1 194 ? -6.027 11.994 -7.970 1.00 73.19 194 ARG A N 1
ATOM 1459 C CA . ARG A 1 194 ? -4.655 12.192 -7.481 1.00 73.19 194 ARG A CA 1
ATOM 1460 C C . ARG A 1 194 ? -4.657 13.034 -6.215 1.00 73.19 194 ARG A C 1
ATOM 1462 O O . ARG A 1 194 ? -3.860 12.754 -5.315 1.00 73.19 194 ARG A O 1
ATOM 1469 N N . ASP A 1 195 ? -5.541 14.023 -6.151 1.00 80.44 195 ASP A N 1
ATOM 1470 C CA . ASP A 1 195 ? -5.669 14.906 -5.007 1.00 80.44 195 ASP A CA 1
ATOM 1471 C C . ASP A 1 195 ? -6.248 14.133 -3.830 1.00 80.44 195 ASP A C 1
ATOM 1473 O O . ASP A 1 195 ? -5.678 14.189 -2.741 1.00 80.44 195 ASP A O 1
ATOM 1477 N N . ARG A 1 196 ? -7.273 13.303 -4.049 1.00 85.94 196 ARG A N 1
ATOM 1478 C CA . ARG A 1 196 ? -7.838 12.442 -2.998 1.00 85.94 196 ARG A CA 1
ATOM 1479 C C . ARG A 1 196 ? -6.823 11.432 -2.459 1.00 85.94 196 ARG A C 1
ATOM 1481 O O . ARG A 1 196 ? -6.685 11.278 -1.245 1.00 85.94 196 ARG A O 1
ATOM 1488 N N . LEU A 1 197 ? -6.035 10.795 -3.330 1.00 84.69 197 LEU A N 1
ATOM 1489 C CA . LEU A 1 197 ? -4.956 9.899 -2.904 1.00 84.69 197 LEU A CA 1
ATOM 1490 C C . LEU A 1 197 ? -3.922 10.636 -2.040 1.00 84.69 197 LEU A C 1
ATOM 1492 O O . LEU A 1 197 ? -3.463 10.116 -1.020 1.00 84.69 197 LEU A O 1
ATOM 1496 N N . GLN A 1 198 ? -3.533 11.842 -2.455 1.00 82.06 198 GLN A N 1
ATOM 1497 C CA . GLN A 1 198 ? -2.590 12.669 -1.707 1.00 82.06 198 GLN A CA 1
ATOM 1498 C C . GLN A 1 198 ? -3.179 13.132 -0.374 1.00 82.06 198 GLN A C 1
ATOM 1500 O O . GLN A 1 198 ? -2.478 13.094 0.634 1.00 82.06 198 GLN A O 1
ATOM 1505 N N . GLN A 1 199 ? -4.454 13.513 -0.333 1.00 85.50 199 GLN A N 1
ATOM 1506 C CA . GLN A 1 199 ? -5.149 13.891 0.895 1.00 85.50 199 GLN A CA 1
ATOM 1507 C C . GLN A 1 199 ? -5.191 12.730 1.892 1.00 85.50 199 GLN A C 1
ATOM 1509 O O . GLN A 1 199 ? -4.806 12.914 3.045 1.00 85.50 199 GLN A O 1
ATOM 1514 N N . LEU A 1 200 ? -5.555 11.524 1.446 1.00 84.62 200 LEU A N 1
ATOM 1515 C CA . LEU A 1 200 ? -5.569 10.320 2.283 1.00 84.62 200 LEU A CA 1
ATOM 1516 C C . LEU A 1 200 ? -4.177 9.976 2.834 1.00 84.62 200 LEU A C 1
ATOM 1518 O O . LEU A 1 200 ? -4.050 9.649 4.011 1.00 84.62 200 LEU A O 1
ATOM 1522 N N . ARG A 1 201 ? -3.121 10.106 2.020 1.00 82.62 201 ARG A N 1
ATOM 1523 C CA . ARG A 1 201 ? -1.727 9.876 2.452 1.00 82.62 201 ARG A CA 1
ATOM 1524 C C . ARG A 1 201 ? -1.196 10.942 3.407 1.00 82.62 201 ARG A C 1
ATOM 1526 O O . ARG A 1 201 ? -0.394 10.634 4.281 1.00 82.62 201 ARG A O 1
ATOM 1533 N N . ARG A 1 202 ? -1.590 12.202 3.212 1.00 78.94 202 ARG A N 1
ATOM 1534 C CA . ARG A 1 202 ? -1.130 13.343 4.022 1.00 78.94 202 ARG A CA 1
ATOM 1535 C C . ARG A 1 202 ? -1.932 13.521 5.304 1.00 78.94 202 ARG A C 1
ATOM 1537 O O . ARG A 1 202 ? -1.498 14.275 6.179 1.00 78.94 202 ARG A O 1
ATOM 1544 N N . ARG A 1 203 ? -3.095 12.871 5.418 1.00 80.06 203 ARG A N 1
ATOM 1545 C CA . ARG A 1 203 ? -3.956 12.964 6.595 1.00 80.06 203 ARG A CA 1
ATOM 1546 C C . ARG A 1 203 ? -3.169 12.502 7.819 1.00 80.06 203 ARG A C 1
ATOM 1548 O O . ARG A 1 203 ? -2.850 11.332 7.988 1.00 80.06 203 ARG A O 1
ATOM 1555 N N . SER A 1 204 ? -2.822 13.475 8.653 1.00 64.94 204 SER A N 1
ATOM 1556 C CA . SER A 1 204 ? -1.966 13.280 9.816 1.00 64.94 204 SER A CA 1
ATOM 1557 C C . SER A 1 204 ? -2.813 12.771 10.979 1.00 64.94 204 SER A C 1
ATOM 1559 O O . SER A 1 204 ? -3.317 13.562 11.767 1.00 64.94 204 SER A O 1
ATOM 1561 N N . SER A 1 205 ? -3.002 11.455 11.066 1.00 81.81 205 SER A N 1
ATOM 1562 C CA . SER A 1 205 ? -3.531 10.800 12.266 1.00 81.81 205 SER A CA 1
ATOM 1563 C C . SER A 1 205 ? -2.757 9.506 12.522 1.00 81.81 205 SER A C 1
ATOM 1565 O O . SER A 1 205 ? -2.638 8.685 11.611 1.00 81.81 205 SER A O 1
ATOM 1567 N N . PRO A 1 206 ? -2.252 9.281 13.749 1.00 79.25 206 PRO A N 1
ATOM 1568 C CA . PRO A 1 206 ? -1.629 8.009 14.115 1.00 79.25 206 PRO A CA 1
ATOM 1569 C C . PRO A 1 206 ? -2.643 6.853 14.147 1.00 79.25 206 PRO A C 1
ATOM 1571 O O . PRO A 1 206 ? -2.248 5.687 14.126 1.00 79.25 206 PRO A O 1
ATOM 1574 N N . ALA A 1 207 ? -3.944 7.167 14.183 1.00 88.31 207 ALA A N 1
ATOM 1575 C CA . ALA A 1 207 ? -5.032 6.202 14.119 1.00 88.31 207 ALA A CA 1
ATOM 1576 C C . ALA A 1 207 ? -5.417 5.819 12.680 1.00 88.31 207 ALA A C 1
ATOM 1578 O O . ALA A 1 207 ? -6.318 5.004 12.505 1.00 88.31 207 ALA A O 1
ATOM 1579 N N . LEU A 1 208 ? -4.740 6.345 11.650 1.00 90.00 208 LEU A N 1
ATOM 1580 C CA . LEU A 1 208 ? -4.956 5.956 10.256 1.00 90.00 208 LEU A CA 1
ATOM 1581 C C . LEU A 1 208 ? -3.725 5.253 9.679 1.00 90.00 208 LEU A C 1
ATOM 1583 O O . LEU A 1 208 ? -2.644 5.827 9.585 1.00 90.00 208 LEU A O 1
ATOM 1587 N N . ARG A 1 209 ? -3.917 4.023 9.198 1.00 87.94 209 ARG A N 1
ATOM 1588 C CA . ARG A 1 209 ? -2.953 3.304 8.359 1.00 87.94 209 ARG A CA 1
ATOM 1589 C C . ARG A 1 209 ? -3.548 3.117 6.976 1.00 87.94 209 ARG A C 1
ATOM 1591 O O . ARG A 1 209 ? -4.294 2.169 6.736 1.00 87.94 209 ARG A O 1
ATOM 1598 N N . PHE A 1 210 ? -3.220 4.041 6.082 1.00 86.94 210 PHE A N 1
ATOM 1599 C CA . PHE A 1 210 ? -3.702 4.030 4.708 1.00 86.94 210 PHE A CA 1
ATOM 1600 C C . PHE A 1 210 ? -2.633 3.516 3.737 1.00 86.94 210 PHE A C 1
ATOM 1602 O O . PHE A 1 210 ? -1.493 3.986 3.745 1.00 86.94 210 PHE A O 1
ATOM 1609 N N . ARG A 1 211 ? -3.014 2.580 2.862 1.00 83.81 211 ARG A N 1
ATOM 1610 C CA . ARG A 1 211 ? -2.184 2.085 1.754 1.00 83.81 211 ARG A CA 1
ATOM 1611 C C . ARG A 1 211 ? -2.981 2.103 0.454 1.00 83.81 211 ARG A C 1
ATOM 1613 O O . ARG A 1 211 ? -4.157 1.754 0.450 1.00 83.81 211 ARG A O 1
ATOM 1620 N N . TYR A 1 212 ? -2.304 2.453 -0.639 1.00 80.94 212 TYR A N 1
ATOM 1621 C CA . TYR A 1 212 ? -2.831 2.324 -1.994 1.00 80.94 212 TYR A CA 1
ATOM 1622 C C . TYR A 1 212 ? -1.847 1.581 -2.899 1.00 80.94 212 TYR A C 1
ATOM 1624 O O . TYR A 1 212 ? -0.724 2.068 -3.081 1.00 80.94 212 TYR A O 1
ATOM 1632 N N . ASP A 1 213 ? -2.298 0.483 -3.502 1.00 78.31 213 ASP A N 1
ATOM 1633 C CA . ASP A 1 213 ? -1.543 -0.319 -4.466 1.00 78.31 213 ASP A CA 1
ATOM 1634 C C . ASP A 1 213 ? -2.166 -0.190 -5.873 1.00 78.31 213 ASP A C 1
ATOM 1636 O O . ASP A 1 213 ? -3.220 -0.750 -6.154 1.00 78.31 213 ASP A O 1
ATOM 1640 N N . GLY A 1 214 ? -1.511 0.542 -6.777 1.00 76.38 214 GLY A N 1
ATOM 1641 C CA . GLY A 1 214 ? -1.897 0.592 -8.196 1.00 76.38 214 GLY A CA 1
ATOM 1642 C C . GLY A 1 214 ? -1.233 -0.515 -9.021 1.00 76.38 214 GLY A C 1
ATOM 1643 O O . GLY A 1 214 ? -0.324 -1.193 -8.537 1.00 76.38 214 GLY A O 1
ATOM 1644 N N . ASN A 1 215 ? -1.627 -0.645 -10.292 1.00 72.56 215 ASN A N 1
ATOM 1645 C CA . ASN A 1 215 ? -1.077 -1.625 -11.242 1.00 72.56 215 ASN A CA 1
ATOM 1646 C C . ASN A 1 215 ? -1.232 -3.082 -10.765 1.00 72.56 215 ASN A C 1
ATOM 1648 O O . ASN A 1 215 ? -0.349 -3.917 -10.981 1.00 72.56 215 ASN A O 1
ATOM 1652 N N . ARG A 1 216 ? -2.340 -3.389 -10.079 1.00 70.69 216 ARG A N 1
ATOM 1653 C CA . ARG A 1 216 ? -2.660 -4.740 -9.608 1.00 70.69 216 ARG A CA 1
ATOM 1654 C C . ARG A 1 216 ? -3.680 -5.406 -10.522 1.00 70.69 216 ARG A C 1
ATOM 1656 O O . ARG A 1 216 ? -4.711 -4.821 -10.837 1.00 70.69 216 ARG A O 1
ATOM 1663 N N . ASP A 1 217 ? -3.423 -6.654 -10.900 1.00 71.12 217 ASP A N 1
ATOM 1664 C CA . ASP A 1 217 ? -4.465 -7.478 -11.507 1.00 71.12 217 ASP A CA 1
ATOM 1665 C C . ASP A 1 217 ? -5.530 -7.799 -10.448 1.00 71.12 217 ASP A C 1
ATOM 1667 O O . ASP A 1 217 ? -5.227 -8.406 -9.419 1.00 71.12 217 ASP A O 1
ATOM 1671 N N . MET A 1 218 ? -6.768 -7.365 -10.706 1.00 69.94 218 MET A N 1
ATOM 1672 C CA . MET A 1 218 ? -7.929 -7.593 -9.840 1.00 69.94 218 MET A CA 1
ATOM 1673 C C . MET A 1 218 ? -8.375 -9.054 -9.774 1.00 69.94 218 MET A C 1
ATOM 1675 O O . MET A 1 218 ? -9.136 -9.423 -8.881 1.00 69.94 218 MET A O 1
ATOM 1679 N N . LEU A 1 219 ? -7.900 -9.879 -10.706 1.00 70.44 219 LEU A N 1
ATOM 1680 C CA . LEU A 1 219 ? -8.242 -11.293 -10.810 1.00 70.44 219 LEU A CA 1
ATOM 1681 C C . LEU A 1 219 ? -7.184 -12.205 -10.172 1.00 70.44 219 LEU A C 1
ATOM 1683 O O . LEU A 1 219 ? -7.475 -13.368 -9.887 1.00 70.44 219 LEU A O 1
ATOM 1687 N N . ASP A 1 220 ? -5.987 -11.691 -9.878 1.00 70.06 220 ASP A N 1
ATOM 1688 C CA . ASP A 1 220 ? -4.912 -12.453 -9.236 1.00 70.06 220 ASP A CA 1
ATOM 1689 C C . ASP A 1 220 ? -5.036 -12.451 -7.701 1.00 70.06 220 ASP A C 1
ATOM 1691 O O . ASP A 1 220 ? -4.194 -11.951 -6.955 1.00 70.06 220 ASP A O 1
ATOM 1695 N N . LEU A 1 221 ? -6.111 -13.064 -7.204 1.00 64.50 221 LEU A N 1
ATOM 1696 C CA . LEU A 1 221 ? -6.383 -13.191 -5.767 1.00 64.50 221 LEU A CA 1
ATOM 1697 C C . LEU A 1 221 ? -5.298 -13.989 -5.015 1.00 64.50 221 LEU A C 1
ATOM 1699 O O . LEU A 1 221 ? -5.159 -13.863 -3.793 1.00 64.50 221 LEU A O 1
ATOM 1703 N N . ALA A 1 222 ? -4.537 -14.834 -5.716 1.00 63.16 222 ALA A N 1
ATOM 1704 C CA . ALA A 1 222 ? -3.501 -15.669 -5.117 1.00 63.16 222 ALA A CA 1
ATOM 1705 C C . ALA A 1 222 ? -2.310 -14.831 -4.635 1.00 63.16 222 ALA A C 1
ATOM 1707 O O . ALA A 1 222 ? -1.845 -15.030 -3.507 1.00 63.16 222 ALA A O 1
ATOM 1708 N N . SER A 1 223 ? -1.861 -13.855 -5.431 1.00 60.72 223 SER A N 1
ATOM 1709 C CA . SER A 1 223 ? -0.808 -12.930 -4.997 1.00 60.72 223 SER A CA 1
ATOM 1710 C C . SER A 1 223 ? -1.268 -12.013 -3.858 1.00 60.72 223 SER A C 1
ATOM 1712 O O . SER A 1 223 ? -0.461 -11.615 -3.015 1.00 60.72 223 SER A O 1
ATOM 1714 N N . TRP A 1 224 ? -2.572 -11.745 -3.745 1.00 61.44 224 TRP A N 1
ATOM 1715 C CA . TRP A 1 224 ? -3.128 -10.870 -2.706 1.00 61.44 224 TRP A CA 1
ATOM 1716 C C . TRP A 1 224 ? -3.145 -11.514 -1.331 1.00 61.44 224 TRP A C 1
ATOM 1718 O O . TRP A 1 224 ? -2.806 -10.870 -0.338 1.00 61.44 224 TRP A O 1
ATOM 1728 N N . ARG A 1 225 ? -3.495 -12.802 -1.269 1.00 58.84 225 ARG A N 1
ATOM 1729 C CA . ARG A 1 225 ? -3.502 -13.574 -0.016 1.00 58.84 225 ARG A CA 1
ATOM 1730 C C . ARG A 1 225 ? -2.116 -13.677 0.616 1.00 58.84 225 ARG A C 1
ATOM 1732 O O . ARG A 1 225 ? -2.010 -13.849 1.823 1.00 58.84 225 ARG A O 1
ATOM 1739 N N . GLN A 1 226 ? -1.060 -13.555 -0.185 1.00 51.47 226 GLN A N 1
ATOM 1740 C CA . GLN A 1 226 ? 0.317 -13.499 0.311 1.00 51.47 226 GLN A CA 1
ATOM 1741 C C . GLN A 1 226 ? 0.686 -12.100 0.840 1.00 51.47 226 GLN A C 1
ATOM 1743 O O . GLN A 1 226 ? 1.575 -11.974 1.677 1.00 51.47 226 GLN A O 1
ATOM 1748 N N . ALA A 1 227 ? -0.012 -11.055 0.381 1.00 51.56 227 ALA A N 1
ATOM 1749 C CA . ALA A 1 227 ? 0.245 -9.649 0.684 1.00 51.56 227 ALA A CA 1
ATOM 1750 C C . ALA A 1 227 ? -0.681 -9.039 1.755 1.00 51.56 227 ALA A C 1
ATOM 1752 O O . ALA A 1 227 ? -0.525 -7.853 2.061 1.00 51.56 227 ALA A O 1
ATOM 1753 N N . CYS A 1 228 ? -1.593 -9.816 2.359 1.00 55.16 228 CYS A N 1
ATOM 1754 C CA . CYS A 1 228 ? -2.245 -9.501 3.636 1.00 55.16 228 CYS A CA 1
ATOM 1755 C C . CYS A 1 228 ? -2.853 -10.743 4.311 1.00 55.16 228 CYS A C 1
ATOM 1757 O O . CYS A 1 228 ? -3.474 -11.564 3.647 1.00 55.16 228 CYS A O 1
ATOM 1759 N N . ALA A 1 229 ? -2.698 -10.869 5.637 1.00 57.69 229 ALA A N 1
ATOM 1760 C CA . ALA A 1 229 ? -3.105 -12.069 6.380 1.00 57.69 229 ALA A CA 1
ATOM 1761 C C . ALA A 1 229 ? -4.636 -12.241 6.481 1.00 57.69 229 ALA A C 1
ATOM 1763 O O . ALA A 1 229 ? -5.141 -13.341 6.263 1.00 57.69 229 ALA A O 1
ATOM 1764 N N . ARG A 1 230 ? -5.377 -11.168 6.808 1.00 75.38 230 ARG A N 1
ATOM 1765 C CA . ARG A 1 230 ? -6.853 -11.110 6.804 1.00 75.38 230 ARG A CA 1
ATOM 1766 C C . ARG A 1 230 ? -7.332 -9.669 7.028 1.00 75.38 230 ARG A C 1
ATOM 1768 O O . ARG A 1 230 ? -6.665 -8.930 7.745 1.00 75.38 230 ARG A O 1
ATOM 1775 N N . TYR A 1 231 ? -8.480 -9.306 6.457 1.00 85.88 231 TYR A N 1
ATOM 1776 C CA . TYR A 1 231 ? -9.201 -8.056 6.745 1.00 85.88 231 TYR A CA 1
ATOM 1777 C C . TYR A 1 231 ? -10.511 -8.363 7.475 1.00 85.88 231 TYR A C 1
ATOM 1779 O O . TYR A 1 231 ? -11.044 -9.462 7.324 1.00 85.88 231 TYR A O 1
ATOM 1787 N N . THR A 1 232 ? -11.026 -7.402 8.240 1.00 91.12 232 THR A N 1
ATOM 1788 C CA . THR A 1 232 ? -12.327 -7.495 8.923 1.00 91.12 232 THR A CA 1
ATOM 1789 C C . THR A 1 232 ? -13.453 -7.506 7.901 1.00 91.12 232 THR A C 1
ATOM 1791 O O . THR A 1 232 ? -14.353 -8.333 7.980 1.00 91.12 232 THR A O 1
ATOM 1794 N N . ILE A 1 233 ? -13.368 -6.625 6.903 1.00 91.44 233 ILE A N 1
ATOM 1795 C CA . ILE A 1 233 ? -14.313 -6.574 5.790 1.00 91.44 233 ILE A CA 1
ATOM 1796 C C . ILE A 1 233 ? -13.582 -6.292 4.476 1.00 91.44 233 ILE A C 1
ATOM 1798 O O . ILE A 1 233 ? -12.618 -5.528 4.423 1.00 91.44 233 ILE A O 1
ATOM 1802 N N . ALA A 1 234 ? -14.038 -6.935 3.408 1.00 89.19 234 ALA A N 1
ATOM 1803 C CA . ALA A 1 234 ? -13.579 -6.689 2.050 1.00 89.19 234 ALA A CA 1
ATOM 1804 C C . ALA A 1 234 ? -14.748 -6.166 1.220 1.00 89.19 234 ALA A C 1
ATOM 1806 O O . ALA A 1 234 ? -15.859 -6.686 1.323 1.00 89.19 234 ALA A O 1
ATOM 1807 N N . VAL A 1 235 ? -14.493 -5.162 0.388 1.00 89.25 235 VAL A N 1
ATOM 1808 C CA . VAL A 1 235 ? -15.452 -4.682 -0.603 1.00 89.25 235 VAL A CA 1
ATOM 1809 C C . VAL A 1 235 ? -14.842 -4.823 -1.987 1.00 89.25 235 VAL A C 1
ATOM 1811 O O . VAL A 1 235 ? -13.706 -4.427 -2.215 1.00 89.25 235 VAL A O 1
ATOM 1814 N N . CYS A 1 236 ? -15.607 -5.397 -2.910 1.00 84.00 236 CYS A N 1
ATOM 1815 C CA . CYS A 1 236 ? -15.266 -5.421 -4.324 1.00 84.00 236 CYS A CA 1
ATOM 1816 C C . CYS A 1 236 ? -16.288 -4.584 -5.073 1.00 84.00 236 CYS A C 1
ATOM 1818 O O . CYS A 1 236 ? -17.492 -4.823 -4.956 1.00 84.00 236 CYS A O 1
ATOM 1820 N N . ARG A 1 237 ? -15.814 -3.612 -5.847 1.00 68.19 237 ARG A N 1
ATOM 1821 C CA . ARG A 1 237 ? -16.676 -2.794 -6.696 1.00 68.19 237 ARG A CA 1
ATOM 1822 C C . ARG A 1 237 ? -16.596 -3.326 -8.120 1.00 68.19 237 ARG A C 1
ATOM 1824 O O . ARG A 1 237 ? -15.511 -3.475 -8.672 1.00 68.19 237 ARG A O 1
ATOM 1831 N N . GLY A 1 238 ? -17.752 -3.684 -8.678 1.00 55.75 238 GLY A N 1
ATOM 1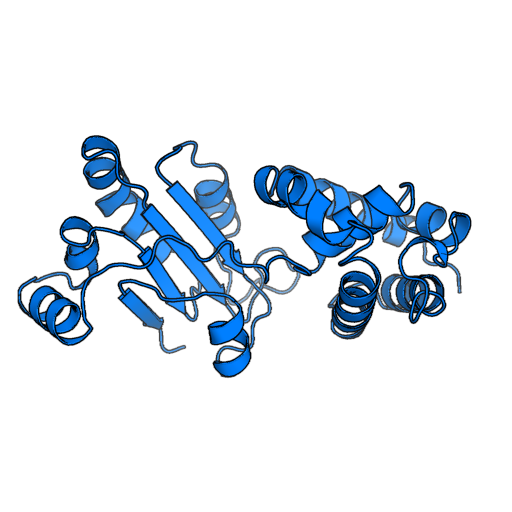832 C CA . GLY A 1 238 ? -17.857 -4.035 -10.092 1.00 55.75 238 GLY A CA 1
ATOM 1833 C C . GLY A 1 238 ? -17.508 -2.815 -10.941 1.00 55.75 238 GLY A C 1
ATOM 1834 O O . GLY A 1 238 ? -17.988 -1.720 -10.646 1.00 55.75 238 GLY A O 1
ATOM 1835 N N . ALA A 1 239 ? -16.638 -3.018 -11.930 1.00 44.72 239 ALA A N 1
ATOM 1836 C CA . ALA A 1 239 ? -16.332 -2.029 -12.960 1.00 44.72 239 ALA A CA 1
ATOM 1837 C C . ALA A 1 239 ? -17.551 -1.740 -13.847 1.00 44.72 239 ALA A C 1
ATOM 1839 O O . ALA A 1 239 ? -18.365 -2.672 -14.044 1.00 44.72 239 ALA A O 1
#

Sequence (239 aa):
MPPDQRVIADFRRRLREAVENNREAWAASRRLVAPSAAAETVQRLQAAVAGSSLDPDIRQALLQVLGPAHHDGQQAIPQEGLRELTGLNPTKAVRNLCLLLGVGAGAVEAGPVSSMAQDQVEAAVRSHDNPFDVLLEADVASVVDCGAGDLTFAEKVVEQYLGPLERGGRVLILHAFDRLNPQEPFSTFVQADRDRLQQLRRRSSPALRFRYDGNRDMLDLASWRQACARYTIAVCRGA

Secondary structure (DSSP, 8-state):
-PPPHHHHHHHHHHHHHHHHTTHHHHHHGGGGGSTTTHHHHHHHHHHHHHTS-S-HHHHHHHHHHHGGGGTTGGGGS-HHHHHHHHSS-HHHHHHHHHHHTTTTTTS---PPPP---HHHHHHHHHHSSSGGGHHHHSSSEEEEEET-TTSHHHH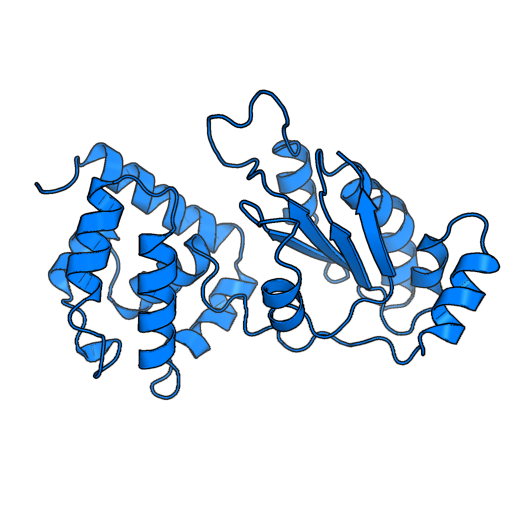HHHHHHHHHHHHTTPPEEEEEE-SS-TTSTT-TTS---HHHHHHHHH---TTEEEEEE-S--TT-HHHHHHH-S--SEEEE---

Radius of gyration: 19.54 Å; chains: 1; bounding box: 57×31×46 Å